Protein 7TAE (pdb70)

GO terms:
  GO:0005515 protein binding (F, IPI)
  GO:0005516 calmodulin binding (F, IDA)
  GO:0005634 nucleus (C, IDA)
  GO:0003700 DNA-binding transcription factor activity (F, IDA)
  GO:0042742 defense response to bacterium (P, IMP)
  GO:0000976 transcription cis-regulatory region binding (F, IPI)
  GO:0009862 systemic acquired resistance, salicylic acid mediated signaling pathway (P, IPI)
  GO:0003677 DNA binding (F, IDA)
  GO:0005516 calmodulin binding (F, TAS)

InterPro domains:
  IPR004827 Basic-leucine zipper domain [PS00036] (101-116)
  IPR004827 Basic-leucine zipper domain [PS50217] (96-138)
  IPR004827 Basic-leucine zipper domain [SM00338] (90-152)
  IPR025422 Transcription factor TGA like domain [PF14144] (185-259)
  IPR025422 Transcription factor TGA like domain [PS51806] (167-379)
  IPR046347 Basic-leucine zipper domain superfamily [SSF57959] (98-140)

Foldseek 3Di:
DVVVLLVVVVVLLVVLVVLLVVLVVCVVVVDDQVVLLVSLVVNLVSLVVVLVSLLVVLVVPVVVLQCCPSPFDLLSVQDQLRHHQQLVLLVQLVVQLDPADPVLVVLSVVLSVVSVVVSVVLVVVVVVLVVVCVVVVVVNVCPPVVVVVVVVSSVVSSVSSNVRSVSNSVSLVSNPVSGRSSSSSRSSSSSSVVSVVSRVVSVVVD

Sequence (206 aa):
GIAAFEMEYTHWLEEQNRRVSEIRTALQAHIGDIELKMLVDSSCLNHYANLFRMKADAAKADVFFLMSGMWRTSTERFFQQWIGGFRPSELLNVVMPYVEEPLTDQQLLEVRNNLQQSSSQQAEEALSQQGLDKLQQQGLVEESIAIIQVNHGAPMASAMMENLQALESFVVNQADHHLRQQQTLQQQQMSKILTTRQAARGLLALGEYFHRLRALSSSLWA

Secondary structure (DSSP, 8-state):
-HHHHHHHHHHHHHHHHHHHHHHHHHHHTT--HHHHHHHHHHHHHHHHHHHHHHHHHHHH-HHHHHHTTTS-HHHHTTEETTEE-HHHHHHHHHHHHPSPPHHHHHHHHHHHHHHHHHHHHHHHHHHHHHHHHHHHHHH---SSHHHHHHHHHHHHHHHHHHHHHHHHHHHHHHHHHHS-HHHHHHHHHHHHHHHHHHHHHHHHH-

Nearest PDB structures (foldseek):
  7tae-assembly1_A-2  TM=1.005E+00  e=2.027E-27  Arabidopsis thaliana
  7tad-assembly1_C  TM=9.767E-01  e=2.531E-24  Arabidopsis thaliana
  7tac-assembly1_D  TM=9.739E-01  e=1.163E-23  Arabidopsis thaliana
  7tac-assembly1_E  TM=9.672E-01  e=3.265E-23  Arabidopsis thaliana
  8gyz-assembly1_A  TM=9.398E-01  e=3.010E-21  Arabidopsis thaliana

Structure (mmCIF, N/CA/C/O backbone):
data_7TAE
#
_entry.id   7TAE
#
_cell.length_a   68.390
_cell.length_b   101.740
_cell.length_c   83.950
_cell.angle_alpha   90.000
_cell.angle_beta   90.000
_cell.angle_gamma   90.000
#
_symmetry.space_group_name_H-M   'C 2 2 21'
#
loop_
_entity.id
_entity.type
_entity.pdbx_description
1 polymer 'Transcription factor TGA3'
2 non-polymer 'PALMITIC ACID'
3 non-polymer GLYCEROL
4 water water
#
loop_
_atom_site.group_PDB
_atom_site.id
_atom_site.type_symbol
_atom_site.label_atom_id
_atom_site.label_alt_id
_atom_site.label_comp_id
_atom_site.label_asym_id
_atom_site.label_entity_id
_atom_site.label_seq_id
_atom_site.pdbx_PDB_ins_code
_atom_site.Cartn_x
_atom_site.Cartn_y
_atom_site.Cartn_z
_atom_site.occupancy
_atom_site.B_iso_or_equiv
_atom_site.auth_seq_id
_atom_site.auth_comp_id
_atom_site.auth_asym_id
_atom_site.auth_atom_id
_atom_site.pdbx_PDB_model_num
ATOM 1 N N . GLY A 1 10 ? -36.24378 3.69474 -11.37228 1.000 47.75691 166 GLY A N 1
ATOM 2 C CA . GLY A 1 10 ? -35.31057 2.91374 -12.16504 1.000 46.77524 166 GLY A CA 1
ATOM 3 C C . GLY A 1 10 ? -34.71001 1.78245 -11.35475 1.000 46.50932 166 GLY A C 1
ATOM 4 O O . GLY A 1 10 ? -34.54863 0.65348 -11.84009 1.000 45.18154 166 GLY A O 1
ATOM 5 N N . ILE A 1 11 ? -34.38109 2.08569 -10.09908 1.000 45.85212 167 ILE A N 1
ATOM 6 C CA . ILE A 1 11 ? -33.81163 1.06476 -9.22390 1.000 47.34166 167 ILE A CA 1
ATOM 7 C C . ILE A 1 11 ? -34.87980 0.07947 -8.76446 1.000 46.40026 167 ILE A C 1
ATOM 8 O O . ILE A 1 11 ? -34.62088 -1.12549 -8.65470 1.000 38.60179 167 ILE A O 1
ATOM 13 N N . ALA A 1 12 ? -36.09285 0.56553 -8.49226 1.000 44.72781 168 ALA A N 1
ATOM 14 C CA . ALA A 1 12 ? -37.19324 -0.34082 -8.18334 1.000 39.22571 168 ALA A CA 1
ATOM 15 C C . ALA A 1 12 ? -37.43984 -1.30028 -9.33975 1.000 45.13152 168 ALA A C 1
ATOM 16 O O . ALA A 1 12 ? -37.60377 -2.50850 -9.13606 1.000 42.63289 168 ALA A O 1
ATOM 18 N N . ALA A 1 13 ? -37.44317 -0.77872 -10.57031 1.000 42.60512 169 ALA A N 1
ATOM 19 C CA . ALA A 1 13 ? -37.60437 -1.63766 -11.73863 1.000 37.34810 169 ALA A CA 1
ATOM 20 C C . ALA A 1 13 ? -36.46531 -2.64711 -11.84019 1.000 36.30865 169 ALA A C 1
ATOM 21 O O . ALA A 1 13 ? -36.68632 -3.81191 -12.19017 1.000 36.30805 169 ALA A O 1
ATOM 23 N N . PHE A 1 14 ? -35.23667 -2.20916 -11.54863 1.000 34.53417 170 PHE A N 1
ATOM 24 C CA . PHE A 1 14 ? -34.08596 -3.10775 -11.60488 1.000 31.15739 170 PHE A CA 1
ATOM 25 C C . PHE A 1 14 ? -34.21656 -4.23118 -10.59123 1.000 34.60500 170 PHE A C 1
ATOM 26 O O . PHE A 1 14 ? -33.93270 -5.39219 -10.90342 1.000 30.11046 170 PHE A O 1
ATOM 34 N N . GLU A 1 15 ? -34.63260 -3.91014 -9.36711 1.000 36.81651 171 GLU A N 1
ATOM 35 C CA . GLU A 1 15 ? -34.68717 -4.94507 -8.33728 1.000 35.45514 171 GLU A CA 1
ATOM 36 C C . GLU A 1 15 ? -35.74053 -5.99392 -8.65952 1.000 35.75931 171 GLU A C 1
ATOM 37 O O . GLU A 1 15 ? -35.51728 -7.19155 -8.43624 1.000 34.94667 171 GLU A O 1
ATOM 43 N N . MET A 1 16 ? -36.87697 -5.57074 -9.20940 1.000 32.04736 172 MET A N 1
ATOM 44 C CA . MET A 1 16 ? -37.87686 -6.53394 -9.66209 1.000 32.21201 172 MET A CA 1
ATOM 45 C C . MET A 1 16 ? -37.35953 -7.35292 -10.83687 1.000 33.84554 172 MET A C 1
ATOM 46 O O . MET A 1 16 ? -37.55384 -8.57400 -10.88230 1.000 35.14862 172 MET A O 1
ATOM 51 N N . GLU A 1 17 ? -36.71206 -6.69736 -11.80280 1.000 32.47947 173 GLU A N 1
ATOM 52 C CA . GLU A 1 17 ? -36.13768 -7.41926 -12.93379 1.000 27.96331 173 GLU A CA 1
ATOM 53 C C . GLU A 1 17 ? -35.09836 -8.43178 -12.46831 1.000 28.31243 173 GLU A C 1
ATOM 54 O O . GLU A 1 17 ? -35.03363 -9.55061 -12.98898 1.000 27.49214 173 GLU A O 1
ATOM 60 N N . TYR A 1 18 ? -34.27454 -8.05404 -11.49136 1.000 26.80478 174 TYR A N 1
ATOM 61 C CA . TYR A 1 18 ? -33.21850 -8.95021 -11.02465 1.000 23.54994 174 TYR A CA 1
ATOM 62 C C . TYR A 1 18 ? -33.80933 -10.12824 -10.27098 1.000 31.73643 174 TYR A C 1
ATOM 63 O O . TYR A 1 18 ? -33.31206 -11.25180 -10.38576 1.000 26.07686 174 TYR A O 1
ATOM 72 N N . THR A 1 19 ? -34.86093 -9.88909 -9.48556 1.000 29.97660 175 THR A N 1
ATOM 73 C CA . THR A 1 19 ? -35.56584 -10.99157 -8.83760 1.000 29.38938 175 THR A CA 1
ATOM 74 C C . THR A 1 19 ? -36.03421 -12.01676 -9.86349 1.000 29.16307 175 THR A C 1
ATOM 75 O O . THR A 1 19 ? -35.81319 -13.22492 -9.70035 1.000 30.56436 175 THR A O 1
ATOM 79 N N . HIS A 1 20 ? -36.67555 -11.55678 -10.93630 1.000 26.33663 176 HIS A N 1
ATOM 80 C CA . HIS A 1 20 ? -37.13161 -12.49133 -11.95861 1.000 28.01279 176 HIS A CA 1
ATOM 81 C C . HIS A 1 20 ? -35.94686 -13.12189 -12.68017 1.000 28.24364 176 HIS A C 1
ATOM 82 O O . HIS A 1 20 ? -36.02844 -14.28725 -13.10247 1.000 28.47017 176 HIS A O 1
ATOM 89 N N . TRP A 1 21 ? -34.85460 -12.36261 -12.84975 1.000 25.43809 177 TRP A N 1
ATOM 90 C CA . TRP A 1 21 ? -33.64457 -12.91643 -13.45743 1.000 22.18197 177 TRP A CA 1
ATOM 91 C C . TRP A 1 21 ? -33.10188 -14.07313 -12.62308 1.000 25.98523 177 TRP A C 1
ATOM 92 O O . TRP A 1 21 ? -32.72917 -15.12093 -13.16984 1.000 24.13988 177 TRP A O 1
ATOM 103 N N . LEU A 1 22 ? -33.09216 -13.92027 -11.29686 1.000 26.39785 178 LEU A N 1
ATOM 104 C CA . LEU A 1 22 ? -32.61264 -14.99668 -10.42840 1.000 22.30731 178 LEU A CA 1
ATOM 105 C C . LEU A 1 22 ? -33.50628 -16.22669 -10.54731 1.000 26.32748 178 LEU A C 1
ATOM 106 O O . LEU A 1 22 ? -33.01209 -17.35919 -10.55659 1.000 26.77335 178 LEU A O 1
ATOM 111 N N . GLU A 1 23 ? -34.82646 -16.02857 -10.61062 1.000 24.22316 179 GLU A N 1
ATOM 112 C CA . GLU A 1 23 ? -35.73218 -17.16933 -10.76071 1.000 24.43246 179 GLU A CA 1
ATOM 113 C C . GLU A 1 23 ? -35.42602 -17.91762 -12.05157 1.000 30.12921 179 GLU A C 1
ATOM 114 O O . GLU A 1 23 ? -35.36795 -19.15726 -12.07143 1.000 26.66311 179 GLU A O 1
ATOM 120 N N . GLU A 1 24 ? -35.20107 -17.17766 -13.13860 1.000 24.38682 180 GLU A N 1
ATOM 121 C CA . GLU A 1 24 ? -34.91095 -17.82787 -14.40559 1.000 23.43122 180 GLU A CA 1
ATOM 122 C C . GLU A 1 24 ? -33.52023 -18.44375 -14.38357 1.000 23.49689 180 GLU A C 1
ATOM 123 O O . GLU A 1 24 ? -33.30412 -19.49661 -14.99326 1.000 25.29005 180 GLU A O 1
ATOM 129 N N . GLN A 1 25 ? -32.57365 -17.79419 -13.70097 1.000 23.70743 181 GLN A N 1
ATOM 130 C CA . GLN A 1 25 ? -31.23626 -18.35767 -13.54298 1.000 22.00555 181 GLN A CA 1
ATOM 131 C C . GLN A 1 25 ? -31.30835 -19.72730 -12.87624 1.000 24.78030 181 GLN A C 1
ATOM 132 O O . GLN A 1 25 ? -30.66656 -20.68047 -13.33351 1.000 25.83477 181 GLN A O 1
ATOM 138 N N . ASN A 1 26 ? -32.09244 -19.83915 -11.79709 1.000 24.27904 182 ASN A N 1
ATOM 139 C CA . ASN A 1 26 ? -32.26095 -21.12482 -11.11759 1.000 23.70668 182 ASN A CA 1
ATOM 140 C C . ASN A 1 26 ? -32.79136 -22.17620 -12.07920 1.000 28.51333 182 ASN A C 1
ATOM 141 O O . ASN A 1 26 ? -32.35619 -23.33493 -12.03935 1.000 28.50479 182 ASN A O 1
ATOM 146 N N . ARG A 1 27 ? -33.74817 -21.79994 -12.93592 1.000 24.36896 183 ARG A N 1
ATOM 147 C CA . ARG A 1 27 ? -34.27432 -22.75217 -13.91289 1.000 27.08412 183 ARG A CA 1
ATOM 148 C C . ARG A 1 27 ? -33.21690 -23.14626 -14.93322 1.000 28.22358 183 ARG A C 1
ATOM 149 O O . ARG A 1 27 ? -33.07732 -24.32997 -15.26309 1.000 31.04045 183 ARG A O 1
ATOM 157 N N . ARG A 1 28 ? -32.47377 -22.17120 -15.45878 1.000 26.64235 184 ARG A N 1
ATOM 158 C CA . ARG A 1 28 ? -31.50935 -22.48256 -16.50857 1.000 27.86461 184 ARG A CA 1
ATOM 159 C C . ARG A 1 28 ? -30.35014 -23.31133 -15.97258 1.000 26.54107 184 ARG A C 1
ATOM 160 O O . ARG A 1 28 ? -29.84013 -24.18220 -16.68726 1.000 28.87698 184 ARG A O 1
ATOM 165 N N . VAL A 1 29 ? -29.94118 -23.06427 -14.72660 1.000 24.69779 185 VAL A N 1
ATOM 166 C CA . VAL A 1 29 ? -28.90567 -23.87343 -14.09498 1.000 26.87075 185 VAL A CA 1
ATOM 167 C C . VAL A 1 29 ? -29.41557 -25.28613 -13.84522 1.000 33.84228 185 VAL A C 1
ATOM 168 O O . VAL A 1 29 ? -28.71388 -26.26480 -14.12560 1.000 28.02224 185 VAL A O 1
ATOM 172 N N . SER A 1 30 ? -30.64902 -25.41625 -13.33991 1.000 27.24647 186 SER A N 1
ATOM 173 C CA . SER A 1 30 ? -31.22974 -26.73792 -13.13624 1.000 26.38182 186 SER A CA 1
ATOM 174 C C . SER A 1 30 ? -31.35998 -27.49286 -14.45200 1.000 30.17876 186 SER A C 1
ATOM 175 O O . SER A 1 30 ? -31.14172 -28.71207 -14.49730 1.000 32.60612 186 SER A O 1
ATOM 178 N N . GLU A 1 31 ? -31.75184 -26.79792 -15.52538 1.000 30.85644 187 GLU A N 1
ATOM 179 C CA . GLU A 1 31 ? -31.91017 -27.48158 -16.80928 1.000 29.33990 187 GLU A CA 1
ATOM 180 C C . GLU A 1 31 ? -30.58693 -28.04363 -17.31118 1.000 33.17528 187 GLU A C 1
ATOM 181 O O . GLU A 1 31 ? -30.53283 -29.16368 -17.83449 1.000 33.44246 187 GLU A O 1
ATOM 187 N N . ILE A 1 32 ? -29.49982 -27.30024 -17.13432 1.000 27.28485 188 ILE A N 1
ATOM 188 C CA . ILE A 1 32 ? -28.22038 -27.80878 -17.59928 1.000 28.98296 188 ILE A CA 1
ATOM 189 C C . ILE A 1 32 ? -27.69816 -28.92064 -16.68274 1.000 31.55609 188 ILE A C 1
ATOM 190 O O . ILE A 1 32 ? -27.03973 -29.85805 -17.15178 1.000 31.01500 188 ILE A O 1
ATOM 195 N N . ARG A 1 33 ? -28.00465 -28.86280 -15.38101 1.000 27.29151 189 ARG A N 1
ATOM 196 C CA . ARG A 1 33 ? -27.66491 -29.96210 -14.47709 1.000 27.57048 189 ARG A CA 1
ATOM 197 C C . ARG A 1 33 ? -28.31870 -31.25831 -14.93133 1.000 39.99253 189 ARG A C 1
ATOM 198 O O . ARG A 1 33 ? -27.66974 -32.31014 -15.01198 1.000 34.73996 189 ARG A O 1
ATOM 203 N N . THR A 1 34 ? -29.62421 -31.20195 -15.19032 1.000 31.80950 190 THR A N 1
ATOM 204 C CA . THR A 1 34 ? -30.36145 -32.38697 -15.61209 1.000 34.88834 190 THR A CA 1
ATOM 205 C C . THR A 1 34 ? -29.79821 -32.93892 -16.91570 1.000 37.61122 190 THR A C 1
ATOM 206 O O . THR A 1 34 ? -29.69194 -34.15882 -17.09002 1.000 40.97149 190 THR A O 1
ATOM 210 N N . ALA A 1 35 ? -29.40735 -32.05307 -17.83307 1.000 36.34153 191 ALA A N 1
ATOM 211 C CA . ALA A 1 35 ? -28.89407 -32.48598 -19.12979 1.000 36.48071 191 ALA A CA 1
ATOM 212 C C . ALA A 1 35 ? -27.54667 -33.18022 -19.00216 1.000 35.89327 191 ALA A C 1
ATOM 213 O O . ALA A 1 35 ? -27.30884 -34.20237 -19.66035 1.000 34.95129 191 ALA A O 1
ATOM 215 N N . LEU A 1 36 ? -26.64711 -32.63878 -18.18135 1.000 32.20143 192 LEU A N 1
ATOM 216 C CA . LEU A 1 36 ? -25.34760 -33.27405 -17.99911 1.000 33.21513 192 LEU A CA 1
ATOM 217 C C . LEU A 1 36 ? -25.50123 -34.65521 -17.38647 1.000 39.31470 192 LEU A C 1
ATOM 218 O O . LEU A 1 36 ? -24.79459 -35.59668 -17.76669 1.000 39.09113 192 LEU A O 1
ATOM 223 N N . GLN A 1 37 ? -26.43045 -34.79198 -16.44150 1.000 37.23693 193 GLN A N 1
ATOM 224 C CA . GLN A 1 37 ? -26.62092 -36.06376 -15.75821 1.000 36.80033 193 GLN A CA 1
ATOM 225 C C . GLN A 1 37 ? -27.21833 -37.10881 -16.68933 1.000 39.19565 193 GLN A C 1
ATOM 226 O O . GLN A 1 37 ? -26.92911 -38.30596 -16.55187 1.000 49.74270 193 GLN A O 1
ATOM 232 N N . ALA A 1 38 ? -28.04476 -36.67885 -17.63971 1.000 49.62394 194 ALA A N 1
ATOM 233 C CA . ALA A 1 38 ?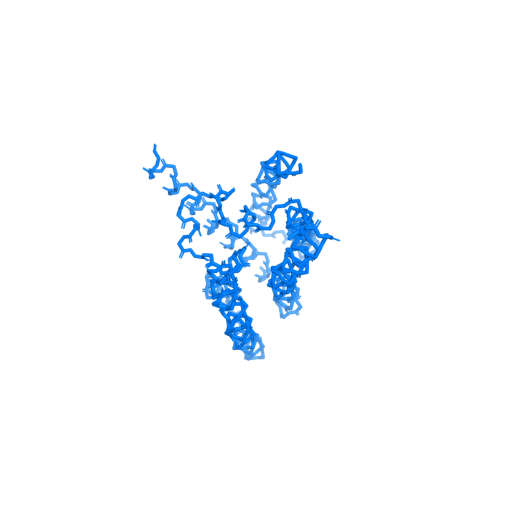 -28.60635 -37.58183 -18.63742 1.000 46.24682 194 ALA A CA 1
ATOM 234 C C . ALA A 1 38 ? -27.66114 -37.83112 -19.80812 1.000 44.87333 194 ALA A C 1
ATOM 235 O O . ALA A 1 38 ? -28.01080 -38.59531 -20.71517 1.000 47.66058 194 ALA A O 1
ATOM 237 N N . HIS A 1 39 ? -26.48069 -37.21459 -19.80515 1.000 45.69229 195 HIS A N 1
ATOM 238 C CA . HIS A 1 39 ? -25.47946 -37.38242 -20.85718 1.000 40.16128 195 HIS A CA 1
ATOM 239 C C . HIS A 1 39 ? -26.06359 -37.12509 -22.24616 1.000 44.52239 195 HIS A C 1
ATOM 240 O O . HIS A 1 39 ? -25.85696 -37.89114 -23.18592 1.000 49.87952 195 HIS A O 1
ATOM 247 N N . ILE A 1 40 ? -26.80089 -36.01608 -22.37467 1.000 42.18583 196 ILE A N 1
ATOM 248 C CA . ILE A 1 40 ? -27.42956 -35.72031 -23.65947 1.000 47.22074 196 ILE A CA 1
ATOM 249 C C . ILE A 1 40 ? -26.37639 -35.26640 -24.66595 1.000 44.22670 196 ILE A C 1
ATOM 250 O O . ILE A 1 40 ? -25.26404 -34.85575 -24.31132 1.000 41.05994 196 ILE A O 1
ATOM 255 N N . GLY A 1 41 ? -26.74246 -35.33740 -25.94611 1.000 34.61824 197 GLY A N 1
ATOM 256 C CA . GLY A 1 41 ? -25.79354 -35.05914 -27.00450 1.000 34.66987 197 GLY A CA 1
ATOM 257 C C . GLY A 1 41 ? -25.46158 -33.58372 -27.11310 1.000 28.78064 197 GLY A C 1
ATOM 258 O O . GLY A 1 41 ? -26.16961 -32.72097 -26.59941 1.000 32.05684 197 GLY A O 1
ATOM 259 N N . ASP A 1 42 ? -24.35530 -33.31619 -27.81471 1.000 31.46601 198 ASP A N 1
ATOM 260 C CA . ASP A 1 42 ? -23.82146 -31.95430 -27.90496 1.000 27.98496 198 ASP A CA 1
ATOM 261 C C . ASP A 1 42 ? -24.83445 -30.96145 -28.46332 1.000 32.23828 198 ASP A C 1
ATOM 262 O O . ASP A 1 42 ? -24.81912 -29.79032 -28.06914 1.000 27.11010 198 ASP A O 1
ATOM 267 N N . ILE A 1 43 ? -25.70997 -31.37524 -29.38257 1.000 28.87730 199 ILE A N 1
ATOM 268 C CA . ILE A 1 43 ? -26.59686 -30.39718 -30.02548 1.000 27.09584 199 ILE A CA 1
ATOM 269 C C . ILE A 1 43 ? -27.61656 -29.85967 -29.03335 1.000 28.74670 199 ILE A C 1
ATOM 270 O O . ILE A 1 43 ? -27.81173 -28.64310 -28.91842 1.000 28.52367 199 ILE A O 1
ATOM 275 N N . GLU A 1 44 ? -28.29041 -30.74948 -28.30999 1.000 28.56398 200 GLU A N 1
ATOM 276 C CA . GLU A 1 44 ? -29.25744 -30.31457 -27.30909 1.000 30.02942 200 GLU A CA 1
ATOM 277 C C . GLU A 1 44 ? -28.55347 -29.62038 -26.15339 1.000 26.50524 200 GLU A C 1
ATOM 278 O O . GLU A 1 44 ? -29.05824 -28.62370 -25.61749 1.000 27.76031 200 GLU A O 1
ATOM 280 N N . LEU A 1 45 ? -27.37998 -30.13079 -25.76117 1.000 25.11892 201 LEU A N 1
ATOM 281 C CA . LEU A 1 45 ? -26.61366 -29.50104 -24.69155 1.000 23.48297 201 LEU A CA 1
ATOM 282 C C . LEU A 1 45 ? -26.18745 -28.09803 -25.07949 1.000 26.20072 201 LEU A C 1
ATOM 283 O O . LEU A 1 45 ? -26.22879 -27.19069 -24.24415 1.000 22.95197 201 LEU A O 1
ATOM 288 N N . LYS A 1 46 ? -25.77388 -27.89889 -26.33425 1.000 23.98087 202 LYS A N 1
ATOM 289 C CA . LYS A 1 46 ? -25.37576 -26.55110 -26.75878 1.000 21.98335 202 LYS A CA 1
ATOM 290 C C . LYS A 1 46 ? -26.52438 -25.56548 -26.65443 1.000 25.79555 202 LYS A C 1
ATOM 291 O O . LYS A 1 46 ? -26.28766 -24.38917 -26.34865 1.000 22.87736 202 LYS A O 1
ATOM 297 N N . MET A 1 47 ? -27.76698 -25.99583 -26.89112 1.000 23.81209 203 MET A N 1
ATOM 298 C CA . MET A 1 47 ? -28.87635 -25.06049 -26.68854 1.000 22.79294 203 MET A CA 1
ATOM 299 C C . MET A 1 47 ? -28.93136 -24.57455 -25.25501 1.000 26.58580 203 MET A C 1
ATOM 300 O O . MET A 1 47 ? -29.18119 -23.39136 -25.00191 1.000 23.49460 203 MET A O 1
ATOM 305 N N . LEU A 1 48 ? -28.68524 -25.46528 -24.30233 1.000 23.54763 204 LEU A N 1
ATOM 306 C CA . LEU A 1 48 ? -28.71460 -25.06979 -22.90020 1.000 24.13189 204 LEU A CA 1
ATOM 307 C C . LEU A 1 48 ? -27.53697 -24.16938 -22.55563 1.000 22.88068 204 LEU A C 1
ATOM 308 O O . LEU A 1 48 ? -27.68949 -23.22443 -21.76836 1.000 22.62475 204 LEU A O 1
ATOM 313 N N . VAL A 1 49 ? -26.34390 -24.47156 -23.08794 1.000 20.97049 205 VAL A N 1
ATOM 314 C CA . VAL A 1 49 ? -25.19498 -23.57953 -22.91619 1.000 21.30791 205 VAL A CA 1
ATOM 315 C C . VAL A 1 49 ? -25.52777 -22.20419 -23.46665 1.000 21.47416 205 VAL A C 1
ATOM 316 O O . VAL A 1 49 ? -25.31058 -21.17469 -22.80292 1.000 22.12893 205 VAL A O 1
ATOM 320 N N . ASP A 1 50 ? -26.06174 -22.16032 -24.68984 1.000 22.23276 206 ASP A N 1
ATOM 321 C CA . ASP A 1 50 ? -26.32498 -20.86331 -25.30618 1.000 19.21238 206 ASP A CA 1
ATOM 322 C C . ASP A 1 50 ? -27.42602 -20.11730 -24.56270 1.000 22.52703 206 ASP A C 1
ATOM 323 O O . ASP A 1 50 ? -27.39809 -18.87965 -24.49945 1.000 22.32509 206 ASP A O 1
ATOM 328 N N A SER A 1 51 ? -28.39022 -20.83937 -23.99021 0.497 20.84307 207 SER A N 1
ATOM 329 N N B SER A 1 51 ? -28.41131 -20.83564 -24.01411 0.503 20.95418 207 SER A N 1
ATOM 330 C CA A SER A 1 51 ? -29.42983 -20.18519 -23.19850 0.497 21.18382 207 SER A CA 1
ATOM 331 C CA B SER A 1 51 ? -29.42783 -20.17656 -23.19326 0.503 21.07347 207 SER A CA 1
ATOM 332 C C A SER A 1 51 ? -28.86512 -19.59556 -21.91086 0.497 22.74745 207 SER A C 1
ATOM 333 C C B SER A 1 51 ? -28.80212 -19.54764 -21.95490 0.503 23.11363 207 SER A C 1
ATOM 334 O O A SER A 1 51 ? -29.31917 -18.52850 -21.47129 0.497 21.35445 207 SER A O 1
ATOM 335 O O B SER A 1 51 ? -29.14207 -18.41400 -21.59007 0.503 22.13352 207 SER A O 1
ATOM 340 N N . CYS A 1 52 ? -27.87319 -20.25503 -21.30109 1.000 20.69695 208 CYS A N 1
ATOM 341 C CA . CYS A 1 52 ? -27.20677 -19.67522 -20.13596 1.000 21.47598 208 CYS A CA 1
ATOM 342 C C . CYS A 1 52 ? -26.45932 -18.41772 -20.53277 1.000 26.15896 208 CYS A C 1
ATOM 343 O O . CYS A 1 52 ? -26.51938 -17.40075 -19.83094 1.000 22.44197 208 CYS A O 1
ATOM 346 N N . LEU A 1 53 ? -25.72892 -18.47464 -21.64572 1.000 21.40799 209 LEU A N 1
ATOM 347 C CA . LEU A 1 53 ? -24.98770 -17.29918 -22.09616 1.000 21.69224 209 LEU A CA 1
ATOM 348 C C . LEU A 1 53 ? -25.93111 -16.14596 -22.40488 1.000 23.95739 209 LEU A C 1
ATOM 349 O O . LEU A 1 53 ? -25.64244 -14.99018 -22.06066 1.000 23.47037 209 LEU A O 1
ATOM 354 N N . ASN A 1 54 ? -27.05493 -16.43096 -23.06328 1.000 21.40793 210 ASN A N 1
ATOM 355 C CA . ASN A 1 54 ? -28.03631 -15.38432 -23.35262 1.000 20.96909 210 ASN A CA 1
ATOM 356 C C . ASN A 1 54 ? -28.55738 -14.78455 -22.05357 1.000 22.84625 210 ASN A C 1
ATOM 357 O O . ASN A 1 54 ? -28.82405 -13.57327 -21.97605 1.000 21.86920 210 ASN A O 1
ATOM 362 N N . HIS A 1 55 ? -28.72828 -15.61413 -21.02211 1.000 21.05502 211 HIS A N 1
ATOM 363 C CA . HIS A 1 55 ? -29.27466 -15.11528 -19.76257 1.000 19.49900 211 HIS A CA 1
ATOM 364 C C . HIS A 1 55 ? -28.28597 -14.17980 -19.08663 1.000 22.88103 211 HIS A C 1
ATOM 365 O O . HIS A 1 55 ? -28.68156 -13.11213 -18.58319 1.000 21.94608 211 HIS A O 1
ATOM 372 N N . TYR A 1 56 ? -26.99227 -14.51108 -19.11353 1.000 20.57652 212 TYR A N 1
ATOM 373 C CA . TYR A 1 56 ? -26.00491 -13.56694 -18.58846 1.000 18.28816 212 TYR A CA 1
ATOM 374 C C . TYR A 1 56 ? -25.98959 -12.27555 -19.40029 1.000 21.87604 212 TYR A C 1
ATOM 375 O O . TYR A 1 56 ? -25.85233 -11.18564 -18.82902 1.000 22.73612 212 TYR A O 1
ATOM 384 N N . ALA A 1 57 ? -26.11465 -12.36327 -20.72882 1.000 20.54607 213 ALA A N 1
ATOM 385 C CA . ALA A 1 57 ? -26.17594 -11.14709 -21.54097 1.000 20.87254 213 ALA A CA 1
ATOM 386 C C . ALA A 1 57 ? -27.31157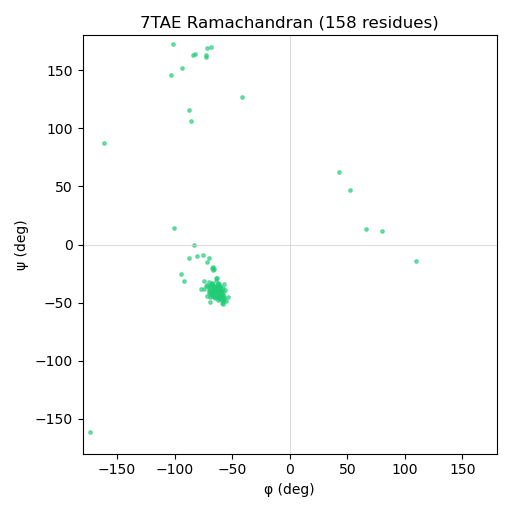 -10.24557 -21.07266 1.000 21.93337 213 ALA A C 1
ATOM 387 O O . ALA A 1 57 ? -27.17401 -9.00776 -21.05187 1.000 23.36962 213 ALA A O 1
ATOM 389 N N . ASN A 1 58 ? -28.44928 -10.84069 -20.70485 1.000 21.32653 214 ASN A N 1
ATOM 390 C CA . ASN A 1 58 ? -29.58247 -10.05015 -20.22525 1.000 20.58884 214 ASN A CA 1
ATOM 391 C C . ASN A 1 58 ? -29.27824 -9.41272 -18.87334 1.000 19.88922 214 ASN A C 1
ATOM 392 O O . ASN A 1 58 ? -29.73583 -8.29008 -18.60651 1.000 21.72531 214 ASN A O 1
ATOM 397 N N . LEU A 1 59 ? -28.53403 -10.10020 -18.01238 1.000 21.65409 215 LEU A N 1
ATOM 398 C CA . LEU A 1 59 ? -28.08311 -9.48883 -16.76363 1.000 21.73984 215 LEU A CA 1
ATOM 399 C C . LEU A 1 59 ? -27.27851 -8.22810 -17.04458 1.000 21.34872 215 LEU A C 1
ATOM 400 O O . LEU A 1 59 ? -27.51749 -7.17274 -16.43727 1.000 22.29399 215 LEU A O 1
ATOM 405 N N . PHE A 1 60 ? -26.33136 -8.30108 -17.98003 1.000 20.54058 216 PHE A N 1
ATOM 406 C CA . PHE A 1 60 ? -25.50267 -7.12226 -18.24075 1.000 20.87335 216 PHE A CA 1
ATOM 407 C C . PHE A 1 60 ? -26.34793 -5.98202 -18.77399 1.000 24.32467 216 PHE A C 1
ATOM 408 O O . PHE A 1 60 ? -26.11477 -4.81879 -18.43418 1.000 23.49993 216 PHE A O 1
ATOM 416 N N . ARG A 1 61 ? -27.36388 -6.29853 -19.57688 1.000 24.15397 217 ARG A N 1
ATOM 417 C CA . ARG A 1 61 ? -28.25571 -5.26515 -20.08472 1.000 22.87810 217 ARG A CA 1
ATOM 418 C C . ARG A 1 61 ? -28.99511 -4.57824 -18.94342 1.000 20.90970 217 ARG A C 1
ATOM 419 O O . ARG A 1 61 ? -29.06226 -3.34011 -18.87880 1.000 22.90363 217 ARG A O 1
ATOM 427 N N . MET A 1 62 ? -29.55388 -5.34894 -18.02819 1.000 23.05951 218 MET A N 1
ATOM 428 C CA . MET A 1 62 ? -30.30998 -4.74615 -16.93800 1.000 26.40537 218 MET A CA 1
ATOM 429 C C . MET A 1 62 ? -29.39540 -3.96655 -15.99728 1.000 22.56406 218 MET A C 1
ATOM 430 O O . MET A 1 62 ? -29.78828 -2.89920 -15.49339 1.000 24.39939 218 MET A O 1
ATOM 435 N N . LYS A 1 63 ? -28.16370 -4.44215 -15.81034 1.000 22.60218 219 LYS A N 1
ATOM 436 C CA . LYS A 1 63 ? -27.20127 -3.71230 -14.98622 1.000 22.76407 219 LYS A CA 1
ATOM 437 C C . LYS A 1 63 ? -26.82530 -2.38843 -15.62455 1.000 23.36545 219 LYS A C 1
ATOM 438 O O . LYS A 1 63 ? -26.58269 -1.40219 -14.91068 1.000 25.23115 219 LYS A O 1
ATOM 444 N N . ALA A 1 64 ? -26.71886 -2.35105 -16.95853 1.000 23.67466 220 ALA A N 1
ATOM 445 C CA . ALA A 1 64 ? -26.39345 -1.09441 -17.62449 1.000 25.54479 220 ALA A CA 1
ATOM 446 C C . ALA A 1 64 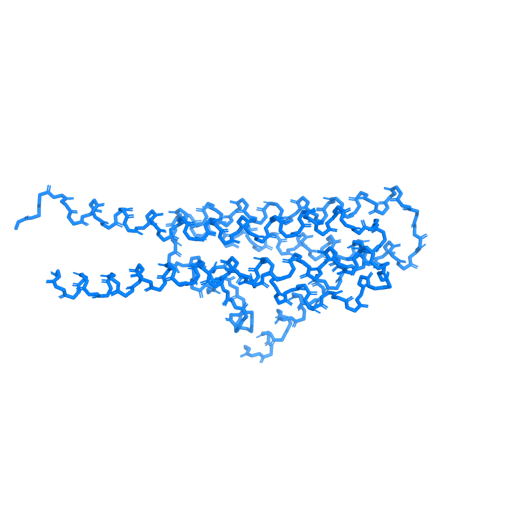? -27.50462 -0.07809 -17.41795 1.000 26.33178 220 ALA A C 1
ATOM 447 O O . ALA A 1 64 ? -27.24085 1.11048 -17.21609 1.000 27.45803 220 ALA A O 1
ATOM 449 N N . ASP A 1 65 ? -28.75658 -0.52501 -17.44296 1.000 28.67019 221 ASP A N 1
ATOM 450 C CA . ASP A 1 65 ? -29.86156 0.38740 -17.18067 1.000 30.77891 221 ASP A CA 1
ATOM 451 C C . ASP A 1 65 ? -29.82222 0.87557 -15.73891 1.000 28.07099 221 ASP A C 1
ATOM 452 O O . ASP A 1 65 ? -30.04646 2.06474 -15.46758 1.000 30.47828 221 ASP A O 1
ATOM 457 N N . ALA A 1 66 ? -29.50757 -0.02235 -14.80366 1.000 30.70491 222 ALA A N 1
ATOM 458 C CA . ALA A 1 66 ? -29.46764 0.34191 -13.39201 1.000 28.47958 222 ALA A CA 1
ATOM 459 C C . ALA A 1 66 ? -28.33119 1.31721 -13.11350 1.000 29.46067 222 ALA A C 1
ATOM 460 O O . ALA A 1 66 ? -28.46164 2.21500 -12.27095 1.000 31.43116 222 ALA A O 1
ATOM 462 N N . ALA A 1 67 ? -27.19986 1.14256 -13.79811 1.000 28.81846 223 ALA A N 1
ATOM 463 C CA . ALA A 1 67 ? -26.08836 2.07794 -13.63003 1.000 27.77138 223 ALA A CA 1
ATOM 464 C C . ALA A 1 67 ? -26.48074 3.47559 -14.06510 1.000 31.52293 223 ALA A C 1
ATOM 465 O O . ALA A 1 67 ? -26.00600 4.46652 -13.49152 1.000 35.21054 223 ALA A O 1
ATOM 467 N N . LYS A 1 68 ? -27.31997 3.58100 -15.09446 1.000 29.94052 224 LYS A N 1
ATOM 468 C CA . LYS A 1 68 ? -27.78781 4.89862 -15.50453 1.000 33.18427 224 LYS A CA 1
ATOM 469 C C . LYS A 1 68 ? -28.74385 5.46902 -14.47198 1.000 31.43536 224 LYS A C 1
ATOM 470 O O . LYS A 1 68 ? -28.72978 6.67585 -14.20495 1.000 34.59529 224 LYS A O 1
ATOM 474 N N . ALA A 1 69 ? -29.56639 4.61484 -13.86348 1.000 43.98680 225 ALA A N 1
ATOM 475 C CA . ALA A 1 69 ? -30.55527 5.09184 -12.90415 1.000 38.49688 225 ALA A CA 1
ATOM 476 C C . ALA A 1 69 ? -29.90479 5.53656 -11.59904 1.000 34.53393 225 ALA A C 1
ATOM 477 O O . ALA A 1 69 ? -30.26040 6.58705 -11.04894 1.000 38.23068 225 ALA A O 1
ATOM 479 N N . ASP A 1 70 ? -28.95501 4.75354 -11.08615 1.000 35.62805 226 ASP A N 1
ATOM 480 C CA . ASP A 1 70 ? -28.31920 5.05872 -9.79986 1.000 33.43265 226 ASP A CA 1
ATOM 481 C C . ASP A 1 70 ? -27.00565 4.27086 -9.75445 1.000 33.23684 226 ASP A C 1
ATOM 482 O O . ASP A 1 70 ? -26.96875 3.13587 -9.27553 1.000 29.59607 226 ASP A O 1
ATOM 487 N N . VAL A 1 71 ? -25.94715 4.88060 -10.29076 1.000 28.29759 227 VAL A N 1
ATOM 488 C CA . VAL A 1 71 ? -24.65242 4.20936 -10.34512 1.000 26.86423 227 VAL A CA 1
ATOM 489 C C . VAL A 1 71 ? -24.15932 3.84401 -8.94893 1.000 27.43402 227 VAL A C 1
ATOM 490 O O . VAL A 1 71 ? -23.52643 2.80380 -8.75705 1.000 26.50119 227 VAL A O 1
ATOM 494 N N . PHE A 1 72 ? -24.38451 4.71882 -7.96588 1.000 28.21782 228 PHE A N 1
ATOM 495 C CA . PHE A 1 72 ? -23.90985 4.44033 -6.61532 1.000 27.06574 228 PHE A CA 1
ATOM 496 C C . PHE A 1 72 ? -24.58861 3.20256 -6.04620 1.000 31.82474 228 PHE A C 1
ATOM 497 O O . PHE A 1 72 ? -23.94293 2.37199 -5.39766 1.000 29.16191 228 PHE A O 1
ATOM 505 N N . PHE A 1 73 ? -25.89571 3.07040 -6.26417 1.000 30.17622 229 PHE A N 1
ATOM 506 C CA . PHE A 1 73 ? -26.59185 1.88792 -5.77320 1.000 26.44190 229 PHE A CA 1
ATOM 507 C C . PHE A 1 73 ? -26.08248 0.64713 -6.48546 1.000 29.61451 229 PHE A C 1
ATOM 508 O O . PHE A 1 73 ? -25.79449 -0.38031 -5.85261 1.000 28.92359 229 PHE A O 1
ATOM 516 N N . LEU A 1 74 ? -25.95313 0.72255 -7.81000 1.000 28.36236 230 LEU A N 1
ATOM 517 C CA . LEU A 1 74 ? -25.43526 -0.42621 -8.54754 1.000 28.11697 230 LEU A CA 1
ATOM 518 C C . LEU A 1 74 ? -24.06205 -0.80004 -8.01490 1.000 28.35015 230 LEU A C 1
ATOM 519 O O . LEU A 1 74 ? -23.78467 -1.96243 -7.69263 1.000 29.62816 230 LEU A O 1
ATOM 524 N N . MET A 1 75 ? -23.20700 0.19700 -7.84900 1.000 28.58132 231 MET A N 1
ATOM 525 C CA . MET A 1 75 ? -21.87200 -0.04900 -7.26200 1.000 25.72007 231 MET A CA 1
ATOM 526 C C . MET A 1 75 ? -21.87900 -0.52800 -5.82400 1.000 29.29026 231 MET A C 1
ATOM 527 O O . MET A 1 75 ? -20.93200 -1.20900 -5.39100 1.000 34.82057 231 MET A O 1
ATOM 532 N N . SER A 1 76 ? -22.87145 -0.17212 -5.04436 1.000 30.71519 232 SER A N 1
ATOM 533 C CA . SER A 1 76 ? -22.83538 -0.59197 -3.65568 1.000 29.25859 232 SER A CA 1
ATOM 534 C C . SER A 1 76 ? -22.98370 -2.09896 -3.50119 1.000 31.00631 232 SER A C 1
ATOM 535 O O . SER A 1 76 ? -22.61216 -2.64389 -2.45305 1.000 29.75307 232 SER A O 1
ATOM 538 N N . GLY A 1 77 ? -23.52242 -2.77066 -4.51569 1.000 28.33089 233 GLY A N 1
ATOM 539 C CA . GLY A 1 77 ? -23.82594 -4.18117 -4.39966 1.000 28.51251 233 GLY A CA 1
ATOM 540 C C . GLY A 1 77 ? -24.91057 -4.48873 -3.40468 1.000 34.55910 233 GLY A C 1
ATOM 541 O O . GLY A 1 77 ? -25.08206 -5.64945 -3.03326 1.000 28.73355 233 GLY A O 1
ATOM 542 N N . MET A 1 78 ? -25.65855 -3.48658 -2.95487 1.000 28.51069 234 MET A N 1
ATOM 543 C CA . MET A 1 78 ? -26.64628 -3.72601 -1.91704 1.000 28.09013 234 MET A CA 1
ATOM 544 C C . MET A 1 78 ? -27.86935 -4.42951 -2.49684 1.000 29.38826 234 MET A C 1
ATOM 545 O O . MET A 1 78 ? -28.74778 -4.86585 -1.74072 1.000 32.99612 234 MET A O 1
ATOM 550 N N . TRP A 1 79 ? -27.93619 -4.53432 -3.82708 1.000 29.03832 235 TRP A N 1
ATOM 551 C CA . TRP A 1 79 ? -28.90913 -5.34406 -4.54467 1.000 27.30753 235 TRP A CA 1
ATOM 552 C C . TRP A 1 79 ? -28.50991 -6.80697 -4.59299 1.000 29.90206 235 TRP A C 1
ATOM 553 O O . TRP A 1 79 ? -29.32956 -7.63804 -4.99671 1.000 31.09046 235 TRP A O 1
ATOM 564 N N . ARG A 1 80 ? -27.28871 -7.13884 -4.18632 1.000 25.36187 236 ARG A N 1
ATOM 565 C CA . ARG A 1 80 ? -26.89316 -8.53601 -4.03925 1.000 23.93038 236 ARG A CA 1
ATOM 566 C C . ARG A 1 80 ? -26.93713 -8.91025 -2.56407 1.000 29.14506 236 ARG A C 1
ATOM 567 O O . ARG A 1 80 ? -27.16567 -8.06902 -1.69161 1.000 30.61446 236 ARG A O 1
ATOM 575 N N . THR A 1 81 ? -26.74522 -10.19770 -2.29073 1.000 27.30367 237 THR A N 1
ATOM 576 C CA . THR A 1 81 ? -26.80559 -10.64896 -0.91162 1.000 27.96834 237 THR A CA 1
ATOM 577 C C . THR A 1 81 ? -25.47238 -10.38733 -0.21403 1.000 27.78490 237 THR A C 1
ATOM 578 O O . THR A 1 81 ? -24.44631 -10.15987 -0.86118 1.000 28.16802 237 THR A O 1
ATOM 582 N N . SER A 1 82 ? -25.50081 -10.44674 1.12445 1.000 28.91628 238 SER A N 1
ATOM 583 C CA . SER A 1 82 ? -24.37435 -9.96085 1.92248 1.000 28.18644 238 SER A CA 1
ATOM 584 C C . SER A 1 82 ? -23.08451 -10.70308 1.59324 1.000 31.03485 238 SER A C 1
ATOM 585 O O . SER A 1 82 ? -22.02503 -10.08037 1.45690 1.000 28.44682 238 SER A O 1
ATOM 588 N N . THR A 1 83 ? -23.14220 -12.03203 1.47950 1.000 27.80953 239 THR A N 1
ATOM 589 C CA . THR A 1 83 ? -21.90407 -12.77553 1.23812 1.000 26.48365 239 THR A CA 1
ATOM 590 C C . THR A 1 83 ? -21.31679 -12.48573 -0.13828 1.000 24.77088 239 THR A C 1
ATOM 591 O O . THR A 1 83 ? -20.09056 -12.48535 -0.28678 1.000 27.96895 239 THR A O 1
ATOM 595 N N . GLU A 1 84 ? -22.16276 -12.22910 -1.14693 1.000 24.54562 240 GLU A N 1
ATOM 596 C CA . GLU A 1 84 ? -21.66036 -11.88849 -2.47871 1.000 23.42652 240 GLU A CA 1
ATOM 597 C C . GLU A 1 84 ? -20.87281 -10.58539 -2.46091 1.000 25.96114 240 GLU A C 1
ATOM 598 O O . GLU A 1 84 ? -19.95373 -10.39870 -3.26921 1.000 25.35371 240 GLU A O 1
ATOM 604 N N . ARG A 1 85 ? -21.20772 -9.68603 -1.54089 1.000 25.59779 241 ARG A N 1
ATOM 605 C CA . ARG A 1 85 ? -20.54330 -8.39429 -1.50311 1.000 26.26126 241 ARG A CA 1
ATOM 606 C C . ARG A 1 85 ? -19.07047 -8.52259 -1.12028 1.000 29.24801 241 ARG A C 1
ATOM 607 O O . ARG A 1 85 ? -18.27702 -7.62609 -1.43701 1.000 30.07622 241 ARG A O 1
ATOM 615 N N . PHE A 1 86 ? -18.67945 -9.61453 -0.45357 1.000 25.77815 242 PHE A N 1
ATOM 616 C CA . PHE A 1 86 ? -17.27462 -9.80865 -0.11712 1.000 27.66343 242 PHE A CA 1
ATOM 617 C C . PHE A 1 86 ? -16.41567 -10.09683 -1.34076 1.000 26.96603 242 PHE A C 1
ATOM 618 O O . PHE A 1 86 ? -15.18268 -10.04578 -1.23766 1.000 32.55427 242 PHE A O 1
ATOM 626 N N . PHE A 1 87 ? -17.03654 -10.37087 -2.49021 1.000 26.14646 243 PHE A N 1
ATOM 627 C CA . PHE A 1 87 ? -16.34325 -10.79112 -3.70061 1.000 27.38220 243 PHE A CA 1
ATOM 628 C C . PHE A 1 87 ? -16.61609 -9.84078 -4.85786 1.000 26.71170 243 PHE A C 1
ATOM 629 O O . PHE A 1 87 ? -16.46143 -10.22271 -6.01697 1.000 29.88036 243 PHE A O 1
ATOM 637 N N A GLN A 1 88 ? -17.00498 -8.60543 -4.55065 0.426 27.88238 244 GLN A N 1
ATOM 638 N N B GLN A 1 88 ? -17.02437 -8.60680 -4.57659 0.574 27.90964 244 GLN A N 1
ATOM 639 C CA A GLN A 1 88 ? -17.36213 -7.62585 -5.56171 0.426 30.81971 244 GLN A CA 1
ATOM 640 C CA B GLN A 1 88 ? -17.41604 -7.68083 -5.63022 0.574 30.54482 244 GLN A CA 1
ATOM 641 C C A GLN A 1 88 ? -16.12272 -6.89507 -6.05880 0.426 26.48602 244 GLN A C 1
ATOM 642 C C B GLN A 1 88 ? -16.25772 -6.77435 -6.03510 0.574 26.00731 244 GLN A C 1
ATOM 643 O O A GLN A 1 88 ? -15.17770 -6.65000 -5.30373 0.426 32.05650 244 GLN A O 1
ATOM 644 O O B GLN A 1 88 ? -15.50484 -6.28241 -5.18738 0.574 30.70951 244 GLN A O 1
ATOM 655 N N . TRP A 1 89 ? -16.13531 -6.56647 -7.34518 1.000 26.40226 245 TRP A N 1
ATOM 656 C CA . TRP A 1 89 ? -15.12508 -5.71602 -7.95871 1.000 25.78687 245 TRP A CA 1
ATOM 657 C C . TRP A 1 89 ? -15.87190 -4.88666 -8.99422 1.000 22.24748 245 TRP A C 1
ATOM 658 O O . TRP A 1 89 ? -16.48714 -5.44928 -9.90210 1.000 24.92232 245 TRP A O 1
ATOM 669 N N . ILE A 1 90 ? -15.89180 -3.55844 -8.80581 1.000 24.54670 246 ILE A N 1
ATOM 670 C CA . ILE A 1 90 ? -16.55613 -2.62648 -9.72199 1.000 24.64484 246 ILE A CA 1
ATOM 671 C C . ILE A 1 90 ? -17.92270 -3.13523 -10.17304 1.000 22.91502 246 ILE A C 1
ATOM 672 O O . ILE A 1 90 ? -18.15215 -3.36203 -11.36701 1.000 24.90533 246 ILE A O 1
ATOM 677 N N . GLY A 1 91 ? -18.83810 -3.30906 -9.22450 1.000 23.48879 247 GLY A N 1
ATOM 678 C CA . GLY A 1 91 ? -20.22084 -3.56722 -9.57186 1.000 24.62618 247 GLY A CA 1
ATOM 679 C C . GLY A 1 91 ? -20.55223 -4.98692 -9.95535 1.000 24.94051 247 GLY A C 1
ATOM 680 O O . GLY A 1 91 ? -21.65771 -5.22691 -10.45201 1.000 26.18092 247 GLY A O 1
ATOM 681 N N . GLY A 1 92 ? -19.64748 -5.92866 -9.73365 1.000 23.25716 248 GLY A N 1
ATOM 682 C CA . GLY A 1 92 ? -19.97060 -7.32170 -9.97430 1.000 22.56935 248 GLY A CA 1
ATOM 683 C C . GLY A 1 92 ? -18.85335 -8.22053 -9.50202 1.000 23.08602 248 GLY A C 1
ATOM 684 O O . GLY A 1 92 ? -18.00844 -7.82109 -8.70139 1.000 25.23781 248 GLY A O 1
ATOM 685 N N . PHE A 1 93 ? -18.84212 -9.44963 -10.00692 1.000 23.40058 249 PHE A N 1
ATOM 686 C CA . PHE A 1 93 ? -17.78721 -10.34761 -9.57627 1.000 22.37955 249 PHE A CA 1
ATOM 687 C C . PHE A 1 93 ? -16.52105 -10.11965 -10.39731 1.000 24.96446 249 PHE A C 1
ATOM 688 O O . PHE A 1 93 ? -16.54318 -9.52094 -11.47025 1.000 23.06417 249 PHE A O 1
ATOM 696 N N . ARG A 1 94 ? -15.40113 -10.61449 -9.88004 1.000 25.15908 250 ARG A N 1
ATOM 697 C CA . ARG A 1 94 ? -14.12430 -10.44958 -10.55497 1.000 22.71763 250 ARG A CA 1
ATOM 698 C C . ARG A 1 94 ? -13.93287 -11.59740 -11.53346 1.000 26.58368 250 ARG A C 1
ATOM 699 O O . ARG A 1 94 ? -13.84231 -12.74926 -11.09599 1.000 25.76869 250 ARG A O 1
ATOM 707 N N . PRO A 1 95 ? -13.87696 -11.34720 -12.84599 1.000 23.39145 251 PRO A N 1
ATOM 708 C CA . PRO A 1 95 ? -13.77550 -12.47944 -13.78810 1.000 24.57780 251 PRO A CA 1
ATOM 709 C C . PRO A 1 95 ? -12.55830 -13.35501 -13.54554 1.000 26.58620 251 PRO A C 1
ATOM 710 O O . PRO A 1 95 ? -12.64804 -14.58229 -13.68820 1.000 26.62462 251 PRO A O 1
ATOM 714 N N . SER A 1 96 ? -11.41784 -12.77039 -13.17996 1.000 24.41019 252 SER A N 1
ATOM 715 C CA . SER A 1 96 ? -10.22595 -13.58628 -12.95821 1.000 25.62181 252 SER A CA 1
ATOM 716 C C . SER A 1 96 ? -10.42275 -14.57338 -11.81735 1.000 29.82591 252 SER A C 1
ATOM 717 O O . SER A 1 96 ? -9.88986 -15.69257 -11.86311 1.000 31.34782 252 SER A O 1
ATOM 720 N N . GLU A 1 97 ? -11.19848 -14.19893 -10.80480 1.000 26.74688 253 GLU A N 1
ATOM 721 C CA . GLU A 1 97 ? -11.47132 -15.09739 -9.69134 1.000 26.89976 253 GLU A CA 1
ATOM 722 C C . GLU A 1 97 ? -12.50181 -16.15011 -10.07110 1.000 26.78541 253 GLU A C 1
ATOM 723 O O . GLU A 1 97 ? -12.37607 -17.31759 -9.66800 1.000 27.21406 253 GLU A O 1
ATOM 726 N N . LEU A 1 98 ? -13.51375 -15.77146 -10.85770 1.000 24.52736 254 LEU A N 1
ATOM 727 C CA . LEU A 1 98 ? -14.49237 -16.76388 -11.30271 1.000 22.47470 254 LEU A CA 1
ATOM 728 C C . LEU A 1 98 ? -13.84511 -17.82061 -12.18105 1.000 26.83784 254 LEU A C 1
ATOM 729 O O . LEU A 1 98 ? -14.27120 -18.98029 -12.17063 1.000 25.31558 254 LEU A O 1
ATOM 734 N N . LEU A 1 99 ? -12.81044 -17.45559 -12.93600 1.000 24.64202 255 LEU A N 1
ATOM 735 C CA . LEU A 1 99 ? -12.09184 -18.47000 -13.70776 1.000 25.52945 255 LEU A CA 1
ATOM 736 C C . LEU A 1 99 ? -11.49457 -19.52522 -12.78897 1.000 28.10248 255 LEU A C 1
ATOM 737 O O . LEU A 1 99 ? -11.52837 -20.72008 -13.11006 1.000 27.95836 255 LEU A O 1
ATOM 742 N N . ASN A 1 100 ? -10.94109 -19.11210 -11.63757 1.000 25.87500 256 ASN A N 1
ATOM 743 C CA . ASN A 1 100 ? -10.43483 -20.09411 -10.67496 1.000 28.70485 256 ASN A CA 1
ATOM 744 C C . ASN A 1 100 ? -11.55730 -20.96474 -10.12576 1.000 29.00382 256 ASN A C 1
ATOM 745 O O . ASN A 1 100 ? -11.35977 -22.16237 -9.88593 1.000 32.79712 256 ASN A O 1
ATOM 750 N N . VAL A 1 101 ? -12.73997 -20.38539 -9.91611 1.000 28.92370 257 VAL A N 1
ATOM 751 C CA . VAL A 1 101 ? -13.86186 -21.14301 -9.36065 1.000 32.27609 257 VAL A CA 1
ATOM 752 C C . VAL A 1 101 ? -14.21837 -22.31733 -10.26377 1.000 29.35164 257 VAL A C 1
ATOM 753 O O . VAL A 1 101 ? -14.41349 -23.44773 -9.79488 1.000 30.18567 257 VAL A O 1
ATOM 757 N N . VAL A 1 102 ? -14.31347 -22.06966 -11.57327 1.000 25.93884 258 VAL A N 1
ATOM 758 C CA . VAL A 1 102 ? -14.79152 -23.09030 -12.50514 1.000 25.46035 258 VAL A CA 1
ATOM 759 C C . VAL A 1 102 ? -13.68752 -23.99672 -13.02495 1.000 26.62069 258 VAL A C 1
ATOM 760 O O . VAL A 1 102 ? -13.99394 -25.02138 -13.65157 1.000 27.81551 258 VAL A O 1
ATOM 764 N N . MET A 1 103 ? -12.42438 -23.65037 -12.79749 1.000 27.13859 259 MET A N 1
ATOM 765 C CA . MET A 1 103 ? -11.29910 -24.35806 -13.41003 1.000 28.12545 259 MET A CA 1
ATOM 766 C C . MET A 1 103 ? -11.35913 -25.86165 -13.16154 1.000 28.22108 259 MET A C 1
ATOM 767 O O . MET A 1 103 ? -11.17748 -26.63156 -14.12175 1.000 29.61488 259 MET A O 1
ATOM 772 N N . PRO A 1 104 ? -11.63190 -26.34934 -11.94393 1.000 29.16872 260 PRO A N 1
ATOM 773 C CA . PRO A 1 104 ? -11.61505 -27.80983 -11.72977 1.000 29.90008 260 PRO A CA 1
ATOM 774 C C . PRO A 1 104 ? -12.70057 -28.54472 -12.49323 1.000 29.84287 260 PRO A C 1
ATOM 775 O O . PRO A 1 104 ? -12.57043 -29.75938 -12.72416 1.000 31.50969 260 PRO A O 1
ATOM 779 N N . TYR A 1 105 ? -13.76137 -27.85044 -12.88742 1.000 27.19347 261 TYR A N 1
ATOM 780 C CA . TYR A 1 105 ? -14.91939 -28.46013 -13.52331 1.000 25.57114 261 TYR A CA 1
ATOM 781 C C . TYR A 1 105 ? 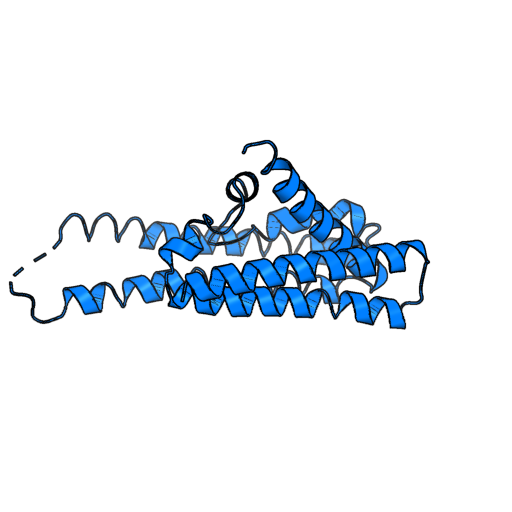-14.85841 -28.41920 -15.04487 1.000 26.98545 261 TYR A C 1
ATOM 782 O O . TYR A 1 105 ? -15.49156 -29.25600 -15.70217 1.000 28.54315 261 TYR A O 1
ATOM 791 N N . VAL A 1 106 ? -14.13614 -27.45624 -15.62955 1.000 28.75671 262 VAL A N 1
ATOM 792 C CA . VAL A 1 106 ? -13.94016 -27.44900 -17.07874 1.000 24.80866 262 VAL A CA 1
ATOM 793 C C . VAL A 1 106 ? -12.81271 -28.39045 -17.47998 1.000 28.76287 262 VAL A C 1
ATOM 794 O O . VAL A 1 106 ? -12.69016 -28.72992 -18.66457 1.000 31.22037 262 VAL A O 1
ATOM 798 N N A GLU A 1 107 ? -11.97087 -28.79679 -16.52215 0.537 30.43200 263 GLU A N 1
ATOM 799 N N B GLU A 1 107 ? -11.98904 -28.81106 -16.52672 0.463 30.51633 263 GLU A N 1
ATOM 800 C CA A GLU A 1 107 ? -10.94890 -29.79935 -16.76688 0.537 32.41076 263 GLU A CA 1
ATOM 801 C CA B GLU A 1 107 ? -10.95466 -29.78857 -16.78753 0.463 32.42654 263 GLU A CA 1
ATOM 802 C C A GLU A 1 107 ? -11.60908 -31.13507 -17.10034 0.537 35.84003 263 GLU A C 1
ATOM 803 C C B GLU A 1 107 ? -11.58606 -31.15364 -17.05287 0.463 35.80409 263 GLU A C 1
ATOM 804 O O A GLU A 1 107 ? -12.77331 -31.36269 -16.76264 0.537 37.51879 263 GLU A O 1
ATOM 805 O O B GLU A 1 107 ? -12.70533 -31.42526 -16.61300 0.463 37.72774 263 GLU A O 1
ATOM 816 N N . PRO A 1 108 ? -10.88720 -32.03712 -17.78504 1.000 32.65335 264 PRO A N 1
ATOM 817 C CA . PRO A 1 108 ? -9.52248 -31.86071 -18.31094 1.000 31.78895 264 PRO A CA 1
ATOM 818 C C . PRO A 1 108 ? -9.44316 -30.92462 -19.50572 1.000 31.48727 264 PRO A C 1
ATOM 819 O O . PRO A 1 108 ? -10.30602 -30.95965 -20.38133 1.000 32.19424 264 PRO A O 1
ATOM 823 N N . LEU A 1 109 ? -8.42488 -30.06826 -19.50373 1.000 33.01067 265 LEU A N 1
ATOM 824 C CA . LEU A 1 109 ? -8.14631 -29.16195 -20.60526 1.000 31.12090 265 LEU A CA 1
ATOM 825 C C . LEU A 1 109 ? -6.96903 -29.68664 -21.41886 1.000 34.65889 265 LEU A C 1
ATOM 826 O O . LEU A 1 109 ? -6.03467 -30.28608 -20.87810 1.000 33.95019 265 LEU A O 1
ATOM 831 N N . THR A 1 110 ? -7.01361 -29.45501 -22.72829 1.000 29.31567 266 THR A N 1
ATOM 832 C CA . THR A 1 110 ? -5.82534 -29.73738 -23.52240 1.000 30.79932 266 THR A CA 1
ATOM 833 C C . THR A 1 110 ? -4.74713 -28.69602 -23.22853 1.000 31.81970 266 THR A C 1
ATOM 834 O O . THR A 1 110 ? -4.99754 -27.67627 -22.57973 1.000 31.09680 266 THR A O 1
ATOM 838 N N . ASP A 1 111 ? -3.52632 -28.96037 -23.70967 1.000 39.97662 267 ASP A N 1
ATOM 839 C CA . ASP A 1 111 ? -2.45766 -27.97497 -23.54365 1.000 40.86799 267 ASP A CA 1
ATOM 840 C C . ASP A 1 111 ? -2.82635 -26.63566 -24.16153 1.000 38.33360 267 ASP A C 1
ATOM 841 O O . ASP A 1 111 ? -2.57636 -25.58446 -23.56272 1.000 40.10196 267 ASP A O 1
ATOM 846 N N . GLN A 1 112 ? -3.41004 -26.64436 -25.36128 1.000 36.66417 268 GLN A N 1
ATOM 847 C CA . GLN A 1 112 ? -3.81365 -25.37905 -25.96206 1.000 37.60816 268 GLN A CA 1
ATOM 848 C C . GLN A 1 112 ? -4.89504 -24.70207 -25.13745 1.000 34.48701 268 GLN A C 1
ATOM 849 O O . GLN A 1 112 ? -4.83748 -23.48998 -24.91459 1.000 36.53885 268 GLN A O 1
ATOM 855 N N . GLN A 1 113 ? -5.89010 -25.46225 -24.67280 1.000 31.11310 269 GLN A N 1
ATOM 856 C CA . GLN A 1 113 ? -6.94257 -24.84525 -23.86763 1.000 29.62139 269 GLN A CA 1
ATOM 857 C C . GLN A 1 113 ? -6.37631 -24.28025 -22.57211 1.000 33.04797 269 GLN A C 1
ATOM 858 O O . GLN A 1 113 ? -6.80465 -23.21890 -22.11030 1.000 29.56715 269 GLN A O 1
ATOM 864 N N . LEU A 1 114 ? -5.43492 -24.99519 -21.95556 1.000 33.66603 270 LEU A N 1
ATOM 865 C CA . LEU A 1 114 ? -4.81794 -24.50261 -20.72879 1.000 35.42821 270 LEU A CA 1
ATOM 866 C C . LEU A 1 114 ? -4.11047 -23.17673 -20.97249 1.000 35.10207 270 LEU A C 1
ATOM 867 O O . LEU A 1 114 ? -4.25726 -22.22801 -20.18880 1.000 34.69612 270 LEU A O 1
ATOM 872 N N . LEU A 1 115 ? -3.34792 -23.08328 -22.06338 1.000 37.20022 271 LEU A N 1
ATOM 873 C CA . LEU A 1 115 ? -2.69620 -21.81519 -22.38018 1.000 36.22085 271 LEU A CA 1
ATOM 874 C C . LEU A 1 115 ? -3.72150 -20.72015 -22.61416 1.000 37.57826 271 LEU A C 1
ATOM 875 O O . LEU A 1 115 ? -3.54626 -19.58974 -22.14577 1.000 38.12649 271 LEU A O 1
ATOM 880 N N . GLU A 1 116 ? -4.80392 -21.03489 -23.32563 1.000 33.64253 272 GLU A N 1
ATOM 881 C CA . GLU A 1 116 ? -5.81302 -20.01569 -23.60187 1.000 30.30899 272 GLU A CA 1
ATOM 882 C C . GLU A 1 116 ? -6.50088 -19.54805 -22.32639 1.000 34.21691 272 GLU A C 1
ATOM 883 O O . GLU A 1 116 ? -6.72537 -18.34297 -22.14696 1.000 34.31033 272 GLU A O 1
ATOM 889 N N . VAL A 1 117 ? -6.83570 -20.47379 -21.42334 1.000 29.18433 273 VAL A N 1
ATOM 890 C CA . VAL A 1 117 ? -7.54830 -20.08205 -20.20881 1.000 28.79211 273 VAL A CA 1
ATOM 891 C C . VAL A 1 117 ? -6.63960 -19.27650 -19.28893 1.000 30.45981 273 VAL A C 1
ATOM 892 O O . VAL A 1 117 ? -7.05114 -18.24906 -18.73706 1.000 30.20295 273 VAL A O 1
ATOM 896 N N . ARG A 1 118 ? -5.40228 -19.73390 -19.08670 1.000 32.28596 274 ARG A N 1
ATOM 897 C CA . ARG A 1 118 ? -4.50175 -18.97726 -18.22049 1.000 33.42814 274 ARG A CA 1
ATOM 898 C C . ARG A 1 118 ? -4.18009 -17.61045 -18.80894 1.000 42.30647 274 ARG A C 1
ATOM 899 O O . ARG A 1 118 ? -4.09760 -16.61868 -18.07763 1.000 40.27727 274 ARG A O 1
ATOM 907 N N A ASN A 1 119 ? -4.02942 -17.52697 -20.13367 0.489 37.78453 275 ASN A N 1
ATOM 908 N N B ASN A 1 119 ? -4.01104 -17.54069 -20.13231 0.511 37.77225 275 ASN A N 1
ATOM 909 C CA A ASN A 1 119 ? -3.82895 -16.22355 -20.76539 0.489 40.32205 275 ASN A CA 1
ATOM 910 C CA B ASN A 1 119 ? -3.84558 -16.25468 -20.80765 0.511 40.42116 275 ASN A CA 1
ATOM 911 C C A ASN A 1 119 ? -5.02286 -15.30667 -20.52156 0.489 40.65638 275 ASN A C 1
ATOM 912 C C B ASN A 1 119 ? -5.01757 -15.32726 -20.50963 0.511 40.63343 275 ASN A C 1
ATOM 913 O O A ASN A 1 119 ? -4.85497 -14.12203 -20.20307 0.489 38.31717 275 ASN A O 1
ATOM 914 O O B ASN A 1 119 ? -4.83118 -14.15894 -20.14462 0.511 38.36874 275 ASN A O 1
ATOM 923 N N . LEU A 1 120 ? -6.23841 -15.83915 -20.66914 1.000 32.56310 276 LEU A N 1
ATOM 924 C CA . LEU A 1 120 ? -7.43514 -15.05464 -20.40686 1.000 27.96421 276 LEU A CA 1
ATOM 925 C C . LEU A 1 120 ? -7.47835 -14.59268 -18.95796 1.000 35.13995 276 LEU A C 1
ATOM 926 O O . LEU A 1 120 ? -7.85842 -13.44929 -18.66915 1.000 33.60945 276 LEU A O 1
ATOM 931 N N . GLN A 1 121 ? -7.08742 -15.46812 -18.03265 1.000 33.25445 277 GLN A N 1
ATOM 932 C CA . GLN A 1 121 ? -7.08596 -15.10464 -16.62154 1.000 33.63438 277 GLN A CA 1
ATOM 933 C C . GLN A 1 121 ? -6.07831 -14.00077 -16.34097 1.000 36.87488 277 GLN A C 1
ATOM 934 O O . GLN A 1 121 ? -6.39134 -13.03574 -15.63109 1.000 36.59295 277 GLN A O 1
ATOM 940 N N . GLN A 1 122 ? -4.87609 -14.11503 -16.90841 1.000 35.06871 278 GLN A N 1
ATOM 941 C CA . GLN A 1 122 ? -3.85927 -13.08248 -16.72091 1.000 36.12974 278 GLN A CA 1
ATOM 942 C C . GLN A 1 122 ? -4.30209 -11.75750 -17.33044 1.000 41.15616 278 GLN A C 1
ATOM 943 O O . GLN A 1 122 ? -4.13637 -10.69675 -16.71338 1.000 38.93371 278 GLN A O 1
ATOM 949 N N . SER A 1 123 ? -4.85831 -11.79356 -18.54353 1.000 35.51777 279 SER A N 1
ATOM 950 C CA . SER A 1 123 ? -5.28726 -10.55663 -19.18810 1.000 38.63256 279 SER A CA 1
ATOM 951 C C . SER A 1 123 ? -6.46182 -9.91703 -18.45824 1.000 39.98250 279 SER A C 1
ATOM 952 O O . SER A 1 123 ? -6.53561 -8.68451 -18.35987 1.000 38.40750 279 SER A O 1
ATOM 955 N N A SER A 1 124 ? -7.38568 -10.72848 -17.93939 0.341 31.24476 280 SER A N 1
ATOM 956 N N B SER A 1 124 ? -7.39231 -10.72495 -17.94608 0.659 30.68242 280 SER A N 1
ATOM 957 C CA A SER A 1 124 ? -8.47491 -10.17709 -17.14257 0.341 28.99193 280 SER A CA 1
ATOM 958 C CA B SER A 1 124 ? -8.47202 -10.16340 -17.14225 0.659 28.18915 280 SER A CA 1
ATOM 959 C C A SER A 1 124 ? -7.94635 -9.57331 -15.84693 0.341 34.95212 280 SER A C 1
ATOM 960 C C B SER A 1 124 ? -7.93126 -9.55919 -15.85378 0.659 35.12758 280 SER A C 1
ATOM 961 O O A SER A 1 124 ? -8.39140 -8.49637 -15.43428 0.341 32.42622 280 SER A O 1
ATOM 962 O O B SER A 1 124 ? -8.36296 -8.47475 -15.44410 0.659 32.51804 280 SER A O 1
ATOM 967 N N . GLN A 1 125 ? -6.98583 -10.24510 -15.20312 1.000 32.84687 281 GLN A N 1
ATOM 968 C CA . GLN A 1 125 ? -6.34556 -9.68881 -14.01175 1.000 36.44070 281 GLN A CA 1
ATOM 969 C C . GLN A 1 125 ? -5.70001 -8.34014 -14.30718 1.000 39.90948 281 GLN A C 1
ATOM 970 O O . GLN A 1 125 ? -5.81234 -7.39731 -13.51023 1.000 38.63041 281 GLN A O 1
ATOM 976 N N . GLN A 1 126 ? -5.01672 -8.22786 -15.44496 1.000 36.01861 282 GLN A N 1
ATOM 977 C CA . GLN A 1 126 ? -4.36779 -6.96649 -15.78703 1.000 35.52445 282 GLN A CA 1
ATOM 978 C C . GLN A 1 126 ? -5.40215 -5.88187 -16.05022 1.000 40.64000 282 GLN A C 1
ATOM 979 O O . GLN A 1 126 ? -5.22640 -4.72786 -15.63003 1.000 41.21787 282 GLN A O 1
ATOM 985 N N . ALA A 1 127 ? -6.48388 -6.23512 -16.74380 1.000 36.24785 283 ALA A N 1
ATOM 986 C CA . ALA A 1 127 ? -7.55063 -5.27633 -17.00553 1.000 33.44605 283 ALA A CA 1
ATOM 987 C C . ALA A 1 127 ? -8.25137 -4.86398 -15.71809 1.000 35.78272 283 ALA A C 1
ATOM 988 O O . ALA A 1 127 ? -8.60122 -3.69122 -15.54919 1.000 34.31689 283 ALA A O 1
ATOM 990 N N . GLU A 1 128 ? -8.46476 -5.80982 -14.79757 1.000 30.42302 284 GLU A N 1
ATOM 991 C CA . GLU A 1 128 ? -9.11138 -5.47419 -13.52725 1.000 29.28134 284 GLU A CA 1
ATOM 992 C C . GLU A 1 128 ? -8.27048 -4.48466 -12.73524 1.000 32.83012 284 GLU A C 1
ATOM 993 O O . GLU A 1 128 ? -8.80379 -3.53228 -12.15171 1.000 32.25955 284 GLU A O 1
ATOM 999 N N . GLU A 1 129 ? -6.96431 -4.71938 -12.68096 1.000 33.74177 285 GLU A N 1
ATOM 1000 C CA . GLU A 1 129 ? -6.06610 -3.83869 -11.94441 1.000 36.31574 285 GLU A CA 1
ATOM 1001 C C . GLU A 1 129 ? -6.06042 -2.44121 -12.55043 1.000 42.67531 285 GLU A C 1
ATOM 1002 O O . GLU A 1 129 ? -6.11972 -1.43770 -11.82506 1.000 38.28823 285 GLU A O 1
ATOM 1008 N N . ALA A 1 130 ? -6.03888 -2.35427 -13.88208 1.000 39.18280 286 ALA A N 1
ATOM 1009 C CA . ALA A 1 130 ? -6.01199 -1.04744 -14.53281 1.000 42.00978 286 ALA A CA 1
ATOM 1010 C C . ALA A 1 130 ? -7.31751 -0.29055 -14.31400 1.000 35.88408 286 ALA A C 1
ATOM 1011 O O . ALA A 1 130 ? -7.30190 0.92822 -14.09158 1.000 37.80691 286 ALA A O 1
ATOM 1013 N N . LEU A 1 131 ? -8.45366 -0.98084 -14.39858 1.000 33.90602 287 LEU A N 1
ATOM 1014 C CA . LEU A 1 131 ? -9.72981 -0.32593 -14.12575 1.000 28.12238 287 LEU A CA 1
ATOM 1015 C C . LEU A 1 131 ? -9.82714 0.09563 -12.66528 1.000 33.51456 287 LEU A C 1
ATOM 1016 O O . LEU A 1 131 ? -10.29130 1.20472 -12.36346 1.000 30.33262 287 LEU A O 1
ATOM 1021 N N . SER A 1 132 ? -9.38388 -0.76749 -11.74439 1.000 30.66449 288 SER A N 1
ATOM 1022 C CA . SER A 1 132 ? -9.38011 -0.39679 -10.32681 1.000 31.62226 288 SER A CA 1
ATOM 1023 C C . SER A 1 132 ? -8.51780 0.83073 -10.06489 1.000 31.73468 288 SER A C 1
ATOM 1024 O O . SER A 1 132 ? -8.89657 1.69699 -9.26938 1.000 34.17038 288 SER A O 1
ATOM 1027 N N A GLN A 1 133 ? -7.36569 0.93153 -10.73078 0.545 32.26964 289 GLN A N 1
ATOM 1028 N N B GLN A 1 133 ? -7.34994 0.92125 -10.70753 0.455 32.29806 289 GLN A N 1
ATOM 1029 C CA A GLN A 1 133 ? -6.50700 2.10034 -10.53297 0.545 35.59396 289 GLN A CA 1
ATOM 1030 C CA B GLN A 1 133 ? -6.51836 2.11069 -10.51910 0.455 35.57376 289 GLN A CA 1
ATOM 1031 C C A GLN A 1 133 ? -7.17465 3.36866 -11.05342 0.545 41.26239 289 GLN A C 1
ATOM 1032 C C B GLN A 1 133 ? -7.22989 3.36056 -11.02092 0.455 41.16609 289 GLN A C 1
ATOM 1033 O O A GLN A 1 133 ? -7.07301 4.43464 -10.43023 0.545 36.84126 289 GLN A O 1
ATOM 1034 O O B GLN A 1 133 ? -7.21879 4.40455 -10.35277 0.455 36.40063 289 GLN A O 1
ATOM 1045 N N . GLY A 1 134 ? -7.85946 3.27263 -12.19478 1.000 34.41306 290 GLY A N 1
ATOM 1046 C CA . GLY A 1 134 ? -8.54176 4.43453 -12.74183 1.000 36.79527 290 GLY A CA 1
ATOM 1047 C C . GLY A 1 134 ? -9.72059 4.85958 -11.89263 1.000 34.56233 290 GLY A C 1
ATOM 1048 O O . GLY A 1 134 ? -9.94033 6.05876 -11.67344 1.000 33.21770 290 GLY A O 1
ATOM 1049 N N . LEU A 1 135 ? -10.49247 3.88829 -11.40165 1.000 29.92361 291 LEU A N 1
ATOM 1050 C CA . LEU A 1 135 ? -11.60819 4.19498 -10.51681 1.000 26.35803 291 LEU A CA 1
ATOM 1051 C C . LEU A 1 135 ? -11.10787 4.79025 -9.21450 1.000 29.41205 291 LEU A C 1
ATOM 1052 O O . LEU A 1 135 ? -11.70272 5.73798 -8.69023 1.000 28.23650 291 LEU A O 1
ATOM 1057 N N . ASP A 1 136 ? -10.00564 4.25218 -8.68336 1.000 31.11409 292 ASP A N 1
ATOM 1058 C CA . ASP A 1 136 ? -9.41208 4.82056 -7.47453 1.000 33.51631 292 ASP A CA 1
ATOM 1059 C C . ASP A 1 136 ? -9.02989 6.27769 -7.68312 1.000 36.13505 292 ASP A C 1
ATOM 1060 O O . ASP A 1 136 ? -9.25240 7.11152 -6.80228 1.000 35.13706 292 ASP A O 1
ATOM 1065 N N . LYS A 1 137 ? -8.44719 6.59936 -8.83979 1.000 36.01295 293 LYS A N 1
ATOM 1066 C CA . LYS A 1 137 ? -8.04601 7.97999 -9.11198 1.000 38.90426 293 LYS A CA 1
ATOM 1067 C C . LYS A 1 137 ? -9.25905 8.89078 -9.21880 1.000 37.36436 293 LYS A C 1
ATOM 1068 O O . LYS A 1 137 ? -9.25740 10.01100 -8.68669 1.000 38.94673 293 LYS A O 1
ATOM 1072 N N . LEU A 1 138 ? -10.30088 8.43252 -9.91793 1.000 34.60422 294 LEU A N 1
ATOM 1073 C CA . LEU A 1 138 ? -11.54598 9.18631 -10.00223 1.000 33.22646 294 LEU A CA 1
ATOM 1074 C C . LEU A 1 138 ? -12.12389 9.42987 -8.61800 1.000 31.46407 294 LEU A C 1
ATOM 1075 O O . LEU A 1 138 ? -12.47795 10.56301 -8.26784 1.000 32.51047 294 LEU A O 1
ATOM 1080 N N . GLN A 1 139 ? -12.19732 8.37959 -7.80035 1.000 29.28417 295 GLN A N 1
ATOM 1081 C CA . GLN A 1 139 ? -12.84790 8.49702 -6.50048 1.000 27.87015 295 GLN A CA 1
ATOM 1082 C C . GLN A 1 139 ? -12.07485 9.41753 -5.56834 1.000 30.80444 295 GLN A C 1
ATOM 1083 O O . GLN A 1 139 ? -12.66733 10.27602 -4.89958 1.000 30.13187 295 GLN A O 1
ATOM 1089 N N A GLN A 1 140 ? -10.74809 9.27070 -5.51923 0.415 34.61668 296 GLN A N 1
ATOM 1090 N N B GLN A 1 140 ? -10.75180 9.25062 -5.49172 0.585 34.69807 296 GLN A N 1
ATOM 1091 C CA A GLN A 1 140 ? -9.94698 10.12074 -4.64821 0.415 36.55550 296 GLN A CA 1
ATOM 1092 C CA B GLN A 1 140 ? -9.96276 10.13714 -4.64355 0.585 36.49609 296 GLN A CA 1
ATOM 1093 C C A GLN A 1 140 ? -9.93433 11.56629 -5.12416 0.415 38.57256 296 GLN A C 1
ATOM 1094 C C B GLN A 1 140 ? -10.09289 11.58023 -5.10344 0.585 37.61076 296 GLN A C 1
ATOM 1095 O O A GLN A 1 140 ? -9.71377 12.47734 -4.31516 0.415 41.76077 296 GLN A O 1
ATOM 1096 O O B GLN A 1 140 ? -10.14507 12.50485 -4.27881 0.585 38.63919 296 GLN A O 1
ATOM 1107 N N . GLY A 1 141 ? -10.16511 11.79476 -6.41816 1.000 38.44075 297 GLY A N 1
ATOM 1108 C CA . GLY A 1 141 ? -10.31795 13.15033 -6.91165 1.000 40.86664 297 GLY A CA 1
ATOM 1109 C C . GLY A 1 141 ? -11.66697 13.74518 -6.56936 1.000 38.54017 297 GLY A C 1
ATOM 1110 O O . GLY A 1 141 ? -11.76499 14.95740 -6.33898 1.000 40.53328 297 GLY A O 1
ATOM 1111 N N . LEU A 1 142 ? -12.72082 12.90860 -6.53759 1.000 35.09520 298 LEU A N 1
ATOM 1112 C CA . LEU A 1 142 ? -14.03887 13.37283 -6.09950 1.000 32.49392 298 LEU A CA 1
ATOM 1113 C C . LEU A 1 142 ? -14.04570 13.70640 -4.61510 1.000 31.98514 298 LEU A C 1
ATOM 1114 O O . LEU A 1 142 ? -14.64831 14.70521 -4.19960 1.000 36.42177 298 LEU A O 1
ATOM 1119 N N . VAL A 1 143 ? -13.38942 12.88338 -3.79608 1.000 34.07671 299 VAL A N 1
ATOM 1120 C CA . VAL A 1 143 ? -13.24672 13.20247 -2.37600 1.000 34.11562 299 VAL A CA 1
ATOM 1121 C C . VAL A 1 143 ? -12.63787 14.58490 -2.21396 1.000 38.80442 299 VAL A C 1
ATOM 1122 O O . VAL A 1 143 ? -13.12790 15.42128 -1.44343 1.000 38.02611 299 VAL A O 1
ATOM 1126 N N A GLU A 1 144 ? -11.56040 14.85076 -2.95399 0.523 39.37890 300 GLU A N 1
ATOM 1127 N N B GLU A 1 144 ? -11.56585 14.85346 -2.95799 0.477 39.37600 300 GLU A N 1
ATOM 1128 C CA A GLU A 1 144 ? -10.86054 16.12004 -2.80788 0.523 42.51914 300 GLU A CA 1
ATOM 1129 C CA B GLU A 1 144 ? -10.86396 16.12034 -2.80627 0.477 42.50987 300 GLU A CA 1
ATOM 1130 C C A GLU A 1 144 ? -11.69668 17.27685 -3.34056 0.523 43.05937 300 GLU A C 1
ATOM 1131 C C B GLU A 1 144 ? -11.69299 17.27943 -3.34369 0.477 43.07627 300 GLU A C 1
ATOM 1132 O O A GLU A 1 144 ? -11.73412 18.35312 -2.73442 0.523 44.77702 300 GLU A O 1
ATOM 1133 O O B GLU A 1 144 ? -11.72159 18.35947 -2.74357 0.477 44.82960 300 GLU A O 1
ATOM 1144 N N . SER A 1 145 ? -12.38550 17.07124 -4.46351 1.000 41.87203 301 SER A N 1
ATOM 1145 C CA . SER A 1 145 ? -13.12125 18.16313 -5.09431 1.000 43.18908 301 SER A CA 1
ATOM 1146 C C . SER A 1 145 ? -14.42272 18.49280 -4.36469 1.000 45.25930 301 SER A C 1
ATOM 1147 O O . SER A 1 145 ? -14.79518 19.66601 -4.26267 1.000 46.53634 301 SER A O 1
ATOM 1150 N N . ILE A 1 146 ? -15.13455 17.48070 -3.86286 1.000 38.08549 302 ILE A N 1
ATOM 1151 C CA . ILE A 1 146 ? -16.31424 17.74665 -3.04184 1.000 33.89794 302 ILE A CA 1
ATOM 1152 C C . ILE A 1 146 ? -15.90491 18.50314 -1.78890 1.000 35.05893 302 ILE A C 1
ATOM 1153 O O . ILE A 1 146 ? -16.57447 19.45733 -1.36663 1.000 38.11602 302 ILE A O 1
ATOM 1158 N N . ALA A 1 147 ? -14.79475 18.08516 -1.16730 1.000 35.99565 303 ALA A N 1
ATOM 1159 C CA . ALA A 1 147 ? -14.33684 18.74087 0.05731 1.000 38.59433 303 ALA A CA 1
ATOM 1160 C C . ALA A 1 147 ? -14.11039 20.22826 -0.16362 1.000 54.48957 303 ALA A C 1
ATOM 1161 O O . ALA A 1 147 ? -14.46849 21.05184 0.68860 1.000 51.97653 303 ALA A O 1
ATOM 1163 N N A ILE A 1 148 ? -13.49652 20.59892 -1.29209 0.160 46.16940 304 ILE A N 1
ATOM 1164 N N B ILE A 1 148 ? -13.53298 20.58754 -1.30955 0.840 46.00745 304 ILE A N 1
ATOM 1165 C CA A ILE A 1 148 ? -13.31748 22.01621 -1.60194 0.160 51.05203 304 ILE A CA 1
ATOM 1166 C CA B ILE A 1 148 ? -13.30756 21.99260 -1.62035 0.840 51.02435 304 ILE A CA 1
ATOM 1167 C C A ILE 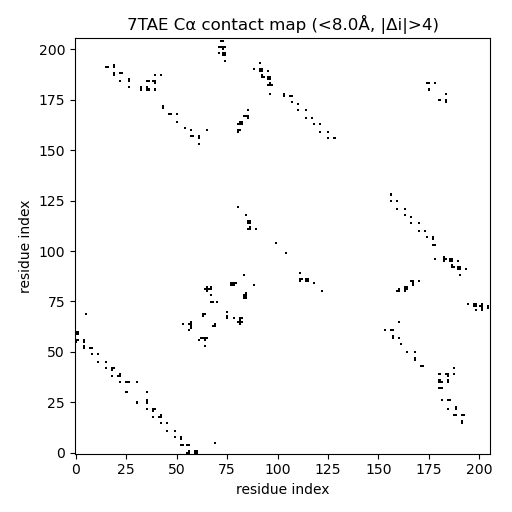A 1 148 ? -14.66607 22.67836 -1.85024 0.160 46.98976 304 ILE A C 1
ATOM 1168 C C B ILE A 1 148 ? -14.63188 22.69207 -1.90363 0.840 47.16054 304 ILE A C 1
ATOM 1169 O O A ILE A 1 148 ? -14.93892 23.77962 -1.35485 0.160 51.03531 304 ILE A O 1
ATOM 1170 O O B ILE A 1 148 ? -14.85621 23.83496 -1.48144 0.840 50.70299 304 ILE A O 1
ATOM 1179 N N . GLN A 1 149 ? -15.52715 22.01566 -2.61336 1.000 46.46800 305 GLN A N 1
ATOM 1180 C CA . GLN A 1 149 ? -16.83271 22.54058 -2.97942 1.000 45.06171 305 GLN A CA 1
ATOM 1181 C C . GLN A 1 149 ? -17.71743 22.71979 -1.74560 1.000 56.11176 305 GLN A C 1
ATOM 1182 O O . GLN A 1 149 ? -18.45612 23.69894 -1.63437 1.000 61.01965 305 GLN A O 1
ATOM 1188 N N . VAL A 1 156 ? -22.80443 31.73435 -6.25737 1.000 51.36285 312 VAL A N 1
ATOM 1189 C CA . VAL A 1 156 ? -24.04012 31.72266 -7.03196 1.000 56.12162 312 VAL A CA 1
ATOM 1190 C C . VAL A 1 156 ? -24.06199 30.55348 -8.00286 1.000 60.46888 312 VAL A C 1
ATOM 1191 O O . VAL A 1 156 ? -23.13819 30.37356 -8.80253 1.000 52.95826 312 VAL A O 1
ATOM 1195 N N . ASN A 1 157 ? -25.12534 29.75970 -7.93790 1.000 42.60538 313 ASN A N 1
ATOM 1196 C CA . ASN A 1 157 ? -25.21613 28.54530 -8.73502 1.000 40.85574 313 ASN A CA 1
ATOM 1197 C C . ASN A 1 157 ? -25.77566 28.95264 -10.09287 1.000 45.10624 313 ASN A C 1
ATOM 1198 O O . ASN A 1 157 ? -26.96059 29.28045 -10.21063 1.000 44.34382 313 ASN A O 1
ATOM 1203 N N . HIS A 1 158 ? -24.91421 28.97187 -11.10661 1.000 35.58438 314 HIS A N 1
ATOM 1204 C CA . HIS A 1 158 ? -25.31129 29.21731 -12.48486 1.000 34.76573 314 HIS A CA 1
ATOM 1205 C C . HIS A 1 158 ? -25.41911 27.92988 -13.29466 1.000 32.73864 314 HIS A C 1
ATOM 1206 O O . HIS A 1 158 ? -25.45786 27.98830 -14.52847 1.000 32.64221 314 HIS A O 1
ATOM 1213 N N . GLY A 1 159 ? -25.44307 26.76248 -12.63068 1.000 31.78277 315 GLY A N 1
ATOM 1214 C CA . GLY A 1 159 ? -25.67198 25.48789 -13.28525 1.000 31.03629 315 GLY A CA 1
ATOM 1215 C C . GLY A 1 159 ? -24.46163 24.57637 -13.35187 1.000 30.72062 315 GLY A C 1
ATOM 1216 O O . GLY A 1 159 ? -24.61527 23.38743 -13.65858 1.000 30.41418 315 GLY A O 1
ATOM 1217 N N . ALA A 1 160 ? -23.26349 25.08997 -13.09684 1.000 29.23989 316 ALA A N 1
ATOM 1218 C CA . ALA A 1 160 ? -22.07618 24.24247 -13.17976 1.000 26.53278 316 ALA A CA 1
ATOM 1219 C C . ALA A 1 160 ? -22.04087 23.10302 -12.17115 1.000 28.78948 316 ALA A C 1
ATOM 1220 O O . ALA A 1 160 ? -21.58700 22.01471 -12.55033 1.000 26.26110 316 ALA A O 1
ATOM 1222 N N . PRO A 1 161 ? -22.43843 23.26963 -10.90155 1.000 24.95948 317 PRO A N 1
ATOM 1223 C CA . PRO A 1 161 ? -22.32151 22.13861 -9.96832 1.000 27.28081 317 PRO A CA 1
ATOM 1224 C C . PRO A 1 161 ? -23.10037 20.91766 -10.41148 1.000 26.69578 317 PRO A C 1
ATOM 1225 O O . PRO A 1 161 ? -22.56237 19.80015 -10.34417 1.000 25.06863 317 PRO A O 1
ATOM 1229 N N . MET A 1 162 ? -24.34118 21.08560 -10.88509 1.000 24.92472 318 MET A N 1
ATOM 1230 C CA . MET A 1 162 ? -25.07953 19.91607 -11.36817 1.000 24.33119 318 MET A CA 1
ATOM 1231 C C . MET A 1 162 ? -24.43360 19.32536 -12.60928 1.000 25.64177 318 MET A C 1
ATOM 1232 O O . MET A 1 162 ? -24.33606 18.10198 -12.73572 1.000 26.36664 318 MET A O 1
ATOM 1237 N N . ALA A 1 163 ? -24.01992 20.17187 -13.55087 1.000 23.80346 319 ALA A N 1
ATOM 1238 C CA . ALA A 1 163 ? -23.39482 19.66193 -14.76282 1.000 23.59526 319 ALA A CA 1
ATOM 1239 C C . ALA A 1 163 ? -22.12793 18.89420 -14.42698 1.000 25.86993 319 ALA A C 1
ATOM 1240 O O . ALA A 1 163 ? -21.84818 17.84688 -15.02534 1.000 23.48672 319 ALA A O 1
ATOM 1242 N N . SER A 1 164 ? -21.35974 19.38696 -13.45241 1.000 25.76170 320 SER A N 1
ATOM 1243 C CA . SER A 1 164 ? -20.14579 18.68742 -13.04091 1.000 24.33990 320 SER A CA 1
ATOM 1244 C C . SER A 1 164 ? -20.47664 17.34553 -12.41824 1.000 26.01293 320 SER A C 1
ATOM 1245 O O . SER A 1 164 ?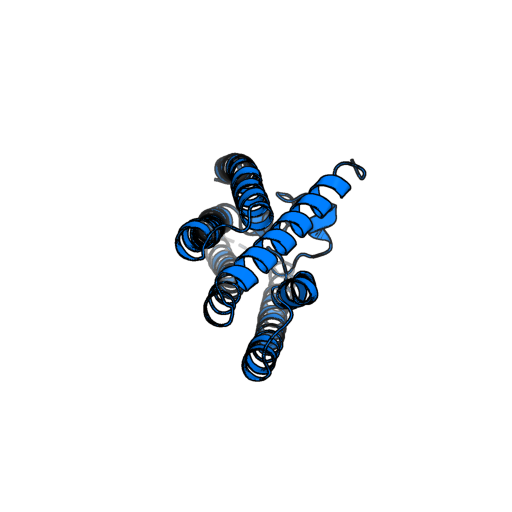 -19.80283 16.34166 -12.69631 1.000 23.25488 320 SER A O 1
ATOM 1248 N N . ALA A 1 165 ? -21.51921 17.31034 -11.59028 1.000 21.89485 321 ALA A N 1
ATOM 1249 C CA . ALA A 1 165 ? -21.97374 16.05047 -11.00800 1.000 21.63481 321 ALA A CA 1
ATOM 1250 C C . ALA A 1 165 ? -22.31836 15.05060 -12.10574 1.000 23.31898 321 ALA A C 1
ATOM 1251 O O . ALA A 1 165 ? -21.95104 13.86355 -12.02258 1.000 24.00607 321 ALA A O 1
ATOM 1253 N N A MET A 1 166 ? -23.03843 15.50788 -13.13367 0.474 22.13991 322 MET A N 1
ATOM 1254 N N B MET A 1 166 ? -22.97949 15.51095 -13.16676 0.526 21.86561 322 MET A N 1
ATOM 1255 C CA A MET A 1 166 ? -23.38601 14.63936 -14.25484 0.474 25.07156 322 MET A CA 1
ATOM 1256 C CA B MET A 1 166 ? -23.37147 14.60240 -14.24061 0.526 25.27903 322 MET A CA 1
ATOM 1257 C C A MET A 1 166 ? -22.13520 14.06891 -14.91152 0.474 24.85792 322 MET A C 1
ATOM 1258 C C B MET A 1 166 ? -22.17233 14.10055 -15.02853 0.526 25.13845 322 MET A C 1
ATOM 1259 O O A MET A 1 166 ? -22.06290 12.86592 -15.18291 0.474 26.51295 322 MET A O 1
ATOM 1260 O O B MET A 1 166 ? -22.19561 12.97596 -15.53918 0.526 23.82801 322 MET A O 1
ATOM 1269 N N . GLU A 1 167 ? -21.12921 14.91618 -15.15903 1.000 24.59280 323 GLU A N 1
ATOM 1270 C CA . GLU A 1 167 ? -19.89674 14.44918 -15.78849 1.000 23.64295 323 GLU A CA 1
ATOM 1271 C C . GLU A 1 167 ? -19.25851 13.35156 -14.95489 1.000 24.64495 323 GLU A C 1
ATOM 1272 O O . GLU A 1 167 ? -18.77721 12.34298 -15.49160 1.000 25.49598 323 GLU A O 1
ATOM 1278 N N . ASN A 1 168 ? -19.25253 13.52512 -13.64042 1.000 23.82343 324 ASN A N 1
ATOM 1279 C CA . ASN A 1 168 ? -18.64303 12.51925 -12.77101 1.000 25.47231 324 ASN A CA 1
ATOM 1280 C C . ASN A 1 168 ? -19.48994 11.26638 -12.68381 1.000 27.33051 324 ASN A C 1
ATOM 1281 O O . ASN A 1 168 ? -18.93860 10.16549 -12.60186 1.000 25.83212 324 ASN A O 1
ATOM 1286 N N . LEU A 1 169 ? -20.81870 11.40378 -12.69451 1.000 23.19640 325 LEU A N 1
ATOM 1287 C CA . LEU A 1 169 ? -21.66503 10.20901 -12.73859 1.000 23.62491 325 LEU A CA 1
ATOM 1288 C C . LEU A 1 169 ? -21.43532 9.42717 -14.02185 1.000 26.80200 325 LEU A C 1
ATOM 1289 O O . LEU A 1 169 ? -21.41672 8.19136 -14.00932 1.000 25.32386 325 LEU A O 1
ATOM 1294 N N . GLN A 1 170 ? -21.26425 10.12233 -15.13754 1.000 24.89023 326 GLN A N 1
ATOM 1295 C CA . GLN A 1 170 ? -20.99596 9.45788 -16.40945 1.000 24.26023 326 GLN A CA 1
ATOM 1296 C C . GLN A 1 170 ? -19.66048 8.72640 -16.36205 1.000 27.90993 326 GLN A C 1
ATOM 1297 O O . GLN A 1 170 ? -19.53473 7.61036 -16.88151 1.000 27.48629 326 GLN A O 1
ATOM 1303 N N . ALA A 1 171 ? -18.66846 9.30950 -15.69378 1.000 26.92077 327 ALA A N 1
ATOM 1304 C CA . ALA A 1 171 ? -17.36401 8.66938 -15.56856 1.000 24.89746 327 ALA A CA 1
ATOM 1305 C C . ALA A 1 171 ? -17.45623 7.41830 -14.70607 1.000 27.85041 327 ALA A C 1
ATOM 1306 O O . ALA A 1 171 ? -16.85257 6.38793 -15.04089 1.000 28.07237 327 ALA A O 1
ATOM 1308 N N . LEU A 1 172 ? -18.21514 7.48292 -13.60462 1.000 22.30236 328 LEU A N 1
ATOM 1309 C CA . LEU A 1 172 ? -18.41210 6.29401 -12.76738 1.000 23.41595 328 LEU A CA 1
ATOM 1310 C C . LEU A 1 172 ? -19.14541 5.21708 -13.53985 1.000 26.39431 328 LEU A C 1
ATOM 1311 O O . LEU A 1 172 ? -18.79529 4.0277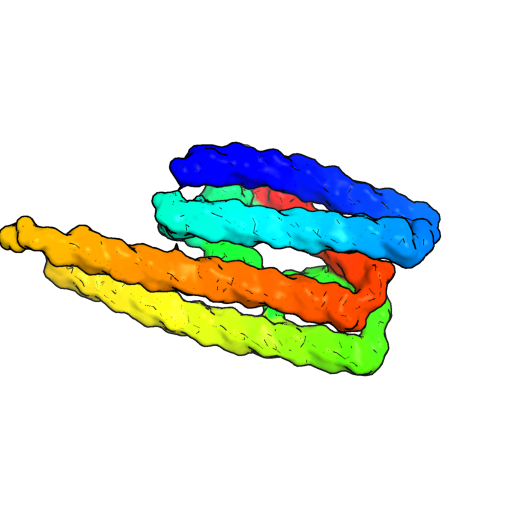3 -13.45446 1.000 27.36300 328 LEU A O 1
ATOM 1316 N N . GLU A 1 173 ? -20.18336 5.60212 -14.27781 1.000 23.60879 329 GLU A N 1
ATOM 1317 C CA . GLU A 1 173 ? -20.93777 4.63960 -15.08844 1.000 24.05205 329 GLU A CA 1
ATOM 1318 C C . GLU A 1 173 ? -20.04761 3.96473 -16.12521 1.000 28.68766 329 GLU A C 1
ATOM 1319 O O . GLU A 1 173 ? -20.22129 2.77250 -16.43271 1.000 27.97065 329 GLU A O 1
ATOM 1325 N N . SER A 1 174 ? -19.08902 4.70856 -16.67325 1.000 27.27726 330 SER A N 1
ATOM 1326 C CA . SER A 1 174 ? -18.16566 4.16570 -17.65950 1.000 25.31359 330 SER A CA 1
ATOM 1327 C C . SER A 1 174 ? -17.31213 3.06045 -17.05502 1.000 29.69846 330 SER A C 1
ATOM 1328 O O . SER A 1 174 ? -17.04589 2.04571 -17.71072 1.000 28.76486 330 SER A O 1
ATOM 1331 N N . PHE A 1 175 ? -16.86102 3.24022 -15.81271 1.000 27.39115 331 PHE A N 1
ATOM 1332 C CA . PHE A 1 175 ? -16.10142 2.18233 -15.14993 1.000 27.88032 331 PHE A CA 1
ATOM 1333 C C . PHE A 1 175 ? -16.93364 0.92254 -14.96839 1.000 26.50431 331 PHE A C 1
ATOM 1334 O O . PHE A 1 175 ? -16.43975 -0.19196 -15.20802 1.000 25.40592 331 PHE A O 1
ATOM 1342 N N A VAL A 1 176 ? -18.17860 1.07906 -14.51350 0.677 23.15003 332 VAL A N 1
ATOM 1343 N N B VAL A 1 176 ? -18.20730 1.06021 -14.58862 0.323 23.12426 332 VAL A N 1
ATOM 1344 C CA A VAL A 1 176 ? -19.08195 -0.06372 -14.38856 0.677 23.99932 332 VAL A CA 1
ATOM 1345 C CA B VAL A 1 176 ? -19.02631 -0.13983 -14.38742 0.323 23.62109 332 VAL A CA 1
ATOM 1346 C C A VAL A 1 176 ? -19.26123 -0.73947 -15.73661 0.677 24.43179 332 VAL A C 1
ATOM 1347 C C B VAL A 1 176 ? -19.51603 -0.73987 -15.70062 0.323 25.52791 332 VAL A C 1
ATOM 1348 O O A VAL A 1 176 ? -19.12724 -1.96638 -15.85266 0.677 22.14939 332 VAL A O 1
ATOM 1349 O O B VAL A 1 176 ? -19.86669 -1.92731 -15.73678 0.323 26.06420 332 VAL A O 1
ATOM 1356 N N . ASN A 1 177 ? -19.56769 0.04878 -16.77453 1.000 25.67697 333 ASN A N 1
ATOM 1357 C CA . ASN A 1 177 ? -19.79821 -0.51135 -18.10540 1.000 22.81890 333 ASN A CA 1
ATOM 1358 C C . ASN A 1 177 ? -18.58411 -1.29462 -18.57722 1.000 30.02690 333 ASN A C 1
ATOM 1359 O O . ASN A 1 177 ? -18.72187 -2.39087 -19.13391 1.000 28.27895 333 ASN A O 1
ATOM 1364 N N . GLN A 1 178 ? -17.38786 -0.75909 -18.33277 1.000 28.06173 334 GLN A N 1
ATOM 1365 C CA . GLN A 1 178 ? -16.15972 -1.41544 -18.76190 1.000 24.80453 334 GLN A CA 1
ATOM 1366 C C . GLN A 1 178 ? -15.94336 -2.70446 -17.97814 1.000 26.14496 334 GLN A C 1
ATOM 1367 O O . GLN A 1 178 ? -15.43310 -3.69313 -18.52411 1.000 26.06332 334 GLN A O 1
ATOM 1373 N N . ALA A 1 179 ? -16.31308 -2.70777 -16.69203 1.000 24.10846 335 ALA A N 1
ATOM 1374 C CA . ALA A 1 179 ? -16.17883 -3.91777 -15.88310 1.000 22.65808 335 ALA A CA 1
ATOM 1375 C C . ALA A 1 179 ? -17.15624 -4.98810 -16.35089 1.000 24.61710 335 ALA A C 1
ATOM 1376 O O . ALA A 1 179 ? -16.78534 -6.17209 -16.44208 1.000 23.02366 335 ALA A O 1
ATOM 1378 N N . ASP A 1 180 ? -18.40222 -4.60747 -16.65716 1.000 22.83391 336 ASP A N 1
ATOM 1379 C CA . ASP A 1 180 ? -19.33970 -5.58575 -17.22236 1.000 21.64133 336 ASP A CA 1
ATOM 1380 C C . ASP A 1 180 ? -18.89841 -6.05208 -18.60311 1.000 25.19245 336 ASP A C 1
ATOM 1381 O O . ASP A 1 180 ? -19.11208 -7.21931 -18.95534 1.000 24.65135 336 ASP A O 1
ATOM 1386 N N A HIS A 1 181 ? -18.30912 -5.16221 -19.40630 0.626 25.66133 337 HIS A N 1
ATOM 1387 N N B HIS A 1 181 ? -18.29250 -5.17043 -19.40386 0.374 25.13239 337 HIS A N 1
ATOM 1388 C CA A HIS A 1 181 ? -17.77586 -5.58232 -20.69815 0.626 23.30181 337 HIS A CA 1
ATOM 1389 C CA B HIS A 1 181 ? -17.78214 -5.60327 -20.70271 0.374 22.98371 337 HIS A CA 1
ATOM 1390 C C A HIS A 1 181 ? -16.71314 -6.65675 -20.50989 0.626 27.06230 337 HIS A C 1
ATOM 1391 C C B HIS A 1 181 ? -16.68395 -6.64457 -20.53628 0.374 26.74794 337 HIS A C 1
ATOM 1392 O O A HIS A 1 181 ? -16.71629 -7.67362 -21.21521 0.626 25.35198 337 HIS A O 1
ATOM 1393 O O B HIS A 1 181 ? -16.61066 -7.60946 -21.30725 0.374 25.05875 337 HIS A O 1
ATOM 1406 N N . LEU A 1 182 ? -15.82292 -6.46841 -19.53206 1.000 24.12432 338 LEU A N 1
ATOM 1407 C CA . LEU A 1 182 ? -14.78162 -7.45585 -19.26740 1.000 24.12496 338 LEU A CA 1
ATOM 1408 C C . LE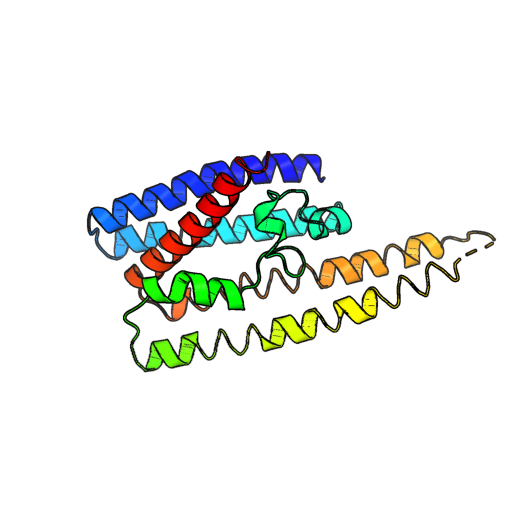U A 1 182 ? -15.39689 -8.77330 -18.81536 1.000 24.77031 338 LEU A C 1
ATOM 1409 O O . LEU A 1 182 ? -14.95868 -9.85100 -19.24726 1.000 24.69546 338 LEU A O 1
ATOM 1414 N N . ARG A 1 183 ? -16.40781 -8.71089 -17.95273 1.000 22.38535 339 ARG A N 1
ATOM 1415 C CA . ARG A 1 183 ? -17.07320 -9.93806 -17.50887 1.000 20.94049 339 ARG A CA 1
ATOM 1416 C C . ARG A 1 183 ? -17.69599 -10.66863 -18.69694 1.000 24.83081 339 ARG A C 1
ATOM 1417 O O . ARG A 1 183 ? -17.51206 -11.89109 -18.86719 1.000 22.11681 339 ARG A O 1
ATOM 1425 N N . GLN A 1 184 ? -18.40521 -9.93250 -19.55307 1.000 22.83138 340 GLN A N 1
ATOM 1426 C CA . GLN A 1 184 ? -19.05921 -10.55089 -20.70270 1.000 21.76531 340 GLN A CA 1
ATOM 1427 C C . GLN A 1 184 ? -18.03604 -11.08804 -21.68916 1.000 25.02752 340 GLN A C 1
ATOM 1428 O O . GLN A 1 184 ? -18.20959 -12.18740 -22.23711 1.000 23.82323 340 GLN A O 1
ATOM 1434 N N A GLN A 1 185 ? -16.97212 -10.32549 -21.94162 0.416 23.33322 341 GLN A N 1
ATOM 1435 N N B GLN A 1 185 ? -16.95242 -10.34386 -21.91068 0.584 23.36933 341 GLN A N 1
ATOM 1436 C CA A GLN A 1 185 ? -15.92268 -10.78558 -22.84503 0.416 24.27057 341 GLN A CA 1
ATOM 1437 C CA B GLN A 1 185 ? -15.91168 -10.77928 -22.83794 0.584 24.20981 341 GLN A CA 1
ATOM 1438 C C A GLN A 1 185 ? -15.28875 -12.07435 -22.34201 0.416 25.18601 341 GLN A C 1
ATOM 1439 C C B GLN A 1 185 ? -15.23265 -12.04807 -22.34587 0.584 25.35347 341 GLN A C 1
ATOM 1440 O O A GLN A 1 185 ? -15.01067 -12.98454 -23.13162 0.416 25.63543 341 GLN A O 1
ATOM 1441 O O B GLN A 1 185 ? -14.85326 -12.91113 -23.14780 0.584 25.93080 341 GLN A O 1
ATOM 1452 N N . THR A 1 186 ? -15.04819 -12.16996 -21.03167 1.000 24.48720 342 THR A N 1
ATOM 1453 C CA . THR A 1 186 ? -14.39397 -13.35607 -20.49123 1.000 24.56428 342 THR A CA 1
ATOM 1454 C C . THR A 1 186 ? -15.29845 -14.57074 -20.65364 1.000 25.57316 342 THR A C 1
ATOM 1455 O O . THR A 1 186 ? -14.84127 -15.66009 -21.04160 1.000 24.25212 342 THR A O 1
ATOM 1459 N N . LEU A 1 187 ? -16.58801 -14.40328 -20.38192 1.000 23.40803 343 LEU A N 1
ATOM 1460 C CA . LEU A 1 187 ? -17.54801 -15.47658 -20.59106 1.000 22.88276 343 LEU A CA 1
ATOM 1461 C C . LEU A 1 187 ? -17.57078 -15.89239 -22.05900 1.000 24.89535 343 LEU A C 1
ATOM 1462 O O . LEU A 1 187 ? -17.54124 -17.09013 -22.38357 1.000 24.77160 343 LEU A O 1
ATOM 1467 N N A GLN A 1 188 ? -17.59856 -14.92053 -22.97488 0.488 24.16014 344 GLN A N 1
ATOM 1468 N N B GLN A 1 188 ? -17.61484 -14.90772 -22.96000 0.512 24.20865 344 GLN A N 1
ATOM 1469 C CA A GLN A 1 188 ? -17.68849 -15.25958 -24.39466 0.488 23.23493 344 GLN A CA 1
ATOM 1470 C CA B GLN A 1 188 ? -17.60934 -15.18951 -24.39102 0.512 23.60555 344 GLN A CA 1
ATOM 1471 C C A GLN A 1 188 ? -16.40652 -15.91183 -24.90353 0.488 27.46242 344 GLN A C 1
ATOM 1472 C C B GLN A 1 188 ? -16.37018 -15.98381 -24.78636 0.512 27.10127 344 GLN A C 1
ATOM 1473 O O A GLN A 1 188 ? -16.45365 -16.78824 -25.78129 0.488 24.86908 344 GLN A O 1
ATOM 1474 O O B GLN A 1 188 ? -16.47085 -17.02398 -25.44778 0.512 22.86643 344 GLN A O 1
ATOM 1479 N N A GLN A 1 189 ? -15.25307 -15.49466 -24.37974 0.488 23.95527 345 GLN A N 1
ATOM 1480 N N B GLN A 1 189 ? -15.19152 -15.52434 -24.36713 0.512 24.01896 345 GLN A N 1
ATOM 1481 C CA A GLN A 1 189 ? -13.99765 -16.14998 -24.73791 0.488 23.96523 345 GLN A CA 1
ATOM 1482 C CA B GLN A 1 189 ? -13.94704 -16.17373 -24.77799 0.512 23.63270 345 GLN A CA 1
ATOM 1483 C C A GLN A 1 189 ? -14.00055 -17.59800 -24.27493 0.488 22.37846 345 GLN A C 1
ATOM 1484 C C B GLN A 1 189 ? -13.82158 -17.58495 -24.20626 0.512 23.37966 345 GLN A C 1
ATOM 1485 O O A GLN A 1 189 ? -13.67174 -18.50758 -25.04625 0.488 19.54172 345 GLN A O 1
ATOM 1486 O O B GLN A 1 189 ? -13.24830 -18.46603 -24.85991 0.512 25.07750 345 GLN A O 1
ATOM 1497 N N . MET A 1 190 ? -14.36303 -17.82730 -23.01027 1.000 23.58150 346 MET A N 1
ATOM 1498 C CA . MET A 1 190 ? -14.42191 -19.19587 -22.47833 1.000 22.53898 346 MET A CA 1
ATOM 1499 C C . MET A 1 190 ? -15.31875 -20.07685 -23.33873 1.000 25.57718 346 MET A C 1
ATOM 1500 O O . MET A 1 190 ? -15.00201 -21.25744 -23.57089 1.000 23.13368 346 MET A O 1
ATOM 1505 N N . SER A 1 191 ? -16.42876 -19.52449 -23.84563 1.000 24.00487 347 SER A N 1
ATOM 1506 C CA . SER A 1 191 ? -17.34472 -20.30824 -24.67516 1.000 21.36509 347 SER A CA 1
ATOM 1507 C C . SER A 1 191 ? -16.72005 -20.71076 -26.01036 1.000 26.49493 347 SER A C 1
ATOM 1508 O O . SER A 1 191 ? -17.19055 -21.67379 -26.63632 1.000 29.24766 347 SER A O 1
ATOM 1511 N N . LYS A 1 192 ? -15.66034 -20.03179 -26.44599 1.000 23.68138 348 LYS A N 1
ATOM 1512 C CA . LYS A 1 192 ? -14.95931 -20.38522 -27.67410 1.000 26.39846 348 LYS A CA 1
ATOM 1513 C C . LYS A 1 192 ? -13.80571 -21.35069 -27.42235 1.000 25.64496 348 LYS A C 1
ATOM 1514 O O . LYS A 1 192 ? -13.49562 -22.18110 -28.28992 1.000 30.69542 348 LYS A O 1
ATOM 1520 N N . ILE A 1 193 ? -13.17206 -21.25766 -26.25237 1.000 23.83313 349 ILE A N 1
ATOM 1521 C CA . ILE A 1 193 ? -12.06685 -22.14343 -25.88529 1.000 24.25630 349 ILE A CA 1
ATOM 1522 C C . ILE A 1 193 ? -12.56918 -23.56259 -25.63178 1.000 29.65505 349 ILE A C 1
ATOM 1523 O O . ILE A 1 193 ? -11.92189 -24.54629 -26.01589 1.000 28.31398 349 ILE A O 1
ATOM 1528 N N . LEU A 1 194 ? -13.70641 -23.68362 -24.96207 1.000 24.04805 350 LEU A N 1
ATOM 1529 C CA . LEU A 1 194 ? -14.18624 -24.92732 -24.38825 1.000 21.89435 350 LEU A CA 1
ATOM 1530 C C . LEU A 1 194 ? -15.12984 -25.65214 -25.34201 1.000 21.59407 350 LEU A C 1
ATOM 1531 O O . LEU A 1 194 ? -15.84140 -25.02918 -26.12941 1.000 24.40095 350 LEU A O 1
ATOM 1536 N N . THR A 1 195 ? -15.16466 -26.97700 -25.22981 1.000 23.35592 351 THR A N 1
ATOM 1537 C CA . THR A 1 195 ? -16.23216 -27.69917 -25.90384 1.000 21.74309 351 THR A CA 1
ATOM 1538 C C . THR A 1 195 ? -17.57043 -27.38388 -25.24793 1.000 21.77714 351 THR A C 1
ATOM 1539 O O . THR A 1 195 ? -17.64298 -26.76390 -24.17969 1.000 22.05097 351 THR A O 1
ATOM 1543 N N . THR A 1 196 ? -18.64360 -27.82189 -25.90103 1.000 20.59413 352 THR A N 1
ATOM 1544 C CA . THR A 1 196 ? -19.97091 -27.66766 -25.32324 1.000 20.65036 352 THR A CA 1
ATOM 1545 C C . THR A 1 196 ? -20.05390 -28.32084 -23.95324 1.000 21.13744 352 THR A C 1
ATOM 1546 O O . THR A 1 196 ? -20.60873 -27.74189 -23.01201 1.000 21.61055 352 THR A O 1
ATOM 1550 N N . ARG A 1 197 ? -19.51943 -29.54397 -23.82074 1.000 22.19879 353 ARG A N 1
ATOM 1551 C CA . ARG A 1 197 ? -19.62762 -30.23607 -22.54371 1.000 22.56723 353 ARG A CA 1
ATOM 1552 C C . ARG A 1 197 ? -18.79474 -29.56267 -21.46169 1.000 21.40241 353 ARG A C 1
ATOM 1553 O O . ARG A 1 197 ? -19.24210 -29.45682 -20.31464 1.000 21.31474 353 ARG A O 1
ATOM 1561 N N . GLN A 1 198 ? -17.57002 -29.13604 -21.79085 1.000 21.42368 354 GLN A N 1
ATOM 1562 C CA . GLN A 1 198 ? -16.77012 -28.38321 -20.82424 1.000 20.26926 354 GLN A CA 1
ATOM 1563 C C . GLN A 1 198 ? -17.48676 -27.09875 -20.42493 1.000 19.73098 354 GLN A C 1
ATOM 1564 O O . GLN A 1 198 ? -17.50293 -26.73093 -19.24221 1.000 23.71505 354 GLN A O 1
ATOM 1570 N N . ALA A 1 199 ? -18.03572 -26.37656 -21.41041 1.000 19.72202 355 ALA A N 1
ATOM 1571 C CA . ALA A 1 199 ? -18.75532 -25.13865 -21.10607 1.000 21.02382 355 ALA A CA 1
ATOM 1572 C C . ALA A 1 199 ? -19.94426 -25.40515 -20.19692 1.000 23.10168 355 ALA A C 1
ATOM 1573 O O . ALA A 1 199 ? -20.19638 -24.64398 -19.25339 1.000 21.92548 355 ALA A O 1
ATOM 1575 N N . ALA A 1 200 ? -20.69811 -26.47244 -20.47208 1.000 19.63310 356 ALA A N 1
ATOM 1576 C CA . ALA A 1 200 ? -21.83251 -26.82376 -19.62537 1.000 19.45785 356 ALA A CA 1
ATOM 1577 C C . ALA A 1 200 ? -21.37097 -27.09827 -18.20180 1.000 22.99547 356 ALA A C 1
ATOM 1578 O O . ALA A 1 200 ? -21.98924 -26.63657 -17.23472 1.000 21.63646 356 ALA A O 1
ATOM 1580 N N . ARG A 1 201 ? -20.28174 -27.85365 -18.04875 1.000 22.73394 357 ARG A N 1
ATOM 1581 C CA . ARG A 1 201 ? -19.78325 -28.12752 -16.70604 1.000 22.76997 357 ARG A CA 1
ATOM 1582 C C . ARG A 1 201 ? -19.34755 -26.84571 -16.01599 1.000 23.13073 357 ARG A C 1
ATOM 1583 O O . ARG A 1 201 ? -19.59927 -26.66411 -14.82019 1.000 23.58532 357 ARG A O 1
ATOM 1591 N N . GLY A 1 202 ? -18.69641 -25.94689 -16.75933 1.000 20.99789 358 GLY A N 1
ATOM 1592 C CA . GLY A 1 202 ? -18.27395 -24.67777 -16.17837 1.000 21.35757 358 GLY A CA 1
ATOM 1593 C C . GLY A 1 202 ? -19.45077 -23.79934 -15.79708 1.000 23.10359 358 GLY A C 1
ATOM 1594 O O . GLY A 1 202 ? -19.45128 -23.19605 -14.71611 1.000 20.96653 358 GLY A O 1
ATOM 1595 N N . LEU A 1 203 ? -20.47913 -23.75176 -16.65236 1.000 19.64670 359 LEU A N 1
ATOM 1596 C CA . LEU A 1 203 ? -21.67739 -22.97233 -16.32871 1.000 20.39570 359 LEU A CA 1
ATOM 1597 C C . LEU A 1 203 ? -22.40557 -23.55545 -15.13436 1.000 19.38812 359 LEU A C 1
ATOM 1598 O O . LEU A 1 203 ? -22.93322 -22.81329 -14.29391 1.000 22.41833 359 LEU A O 1
ATOM 1603 N N . LEU A 1 204 ? -22.45755 -24.89239 -15.03853 1.000 19.72683 360 LEU A N 1
ATOM 1604 C CA . LEU A 1 204 ? -23.07905 -25.49833 -13.87305 1.000 22.24443 360 LEU A CA 1
ATOM 1605 C C . LEU A 1 204 ? -22.32208 -25.11543 -12.60652 1.000 26.43568 360 LEU A C 1
ATOM 1606 O O . LEU A 1 204 ? -22.92839 -24.73236 -11.59799 1.000 23.59542 360 LEU A O 1
ATOM 1611 N N . ALA A 1 205 ? -20.99009 -25.19706 -12.65101 1.000 23.42744 361 ALA A N 1
ATOM 1612 C CA . ALA A 1 205 ? -20.17594 -24.84196 -11.48640 1.000 25.46839 361 ALA A CA 1
ATOM 1613 C C . ALA A 1 205 ? -20.36825 -23.38121 -11.11032 1.000 25.01935 361 ALA A C 1
ATOM 1614 O O . ALA A 1 205 ? -20.52530 -23.05302 -9.92895 1.000 25.33165 361 ALA A O 1
ATOM 1616 N N . LEU A 1 206 ? -20.33552 -22.49406 -12.10753 1.000 22.59654 362 LEU A N 1
ATOM 1617 C CA . LEU A 1 206 ? -20.54828 -21.07280 -11.85689 1.000 22.63270 362 LEU A CA 1
ATOM 1618 C C . LEU A 1 206 ? -21.91825 -20.83560 -11.23292 1.000 23.33035 362 LEU A C 1
ATOM 1619 O O . LEU A 1 206 ? -22.04968 -20.08171 -10.25506 1.000 23.01207 362 LEU A O 1
ATOM 1624 N N . GLY A 1 207 ? -22.95702 -21.47107 -11.78656 1.000 21.14991 363 GLY A N 1
ATOM 1625 C CA . GLY A 1 207 ? -24.29637 -21.29021 -11.24511 1.000 23.46741 363 GLY A CA 1
ATOM 1626 C C . GLY A 1 207 ? -24.42297 -21.79063 -9.81777 1.000 23.87241 363 GLY A C 1
ATOM 1627 O O . GLY A 1 207 ? -25.06840 -21.15468 -8.97972 1.000 26.20490 363 GLY A O 1
ATOM 1628 N N . GLU A 1 208 ? -23.82062 -22.94423 -9.52225 1.000 24.72936 364 GLU A N 1
ATOM 1629 C CA . GLU A 1 208 ? -23.88593 -23.49329 -8.17664 1.000 26.54388 364 GLU A CA 1
ATOM 1630 C C . GLU A 1 208 ? -23.09273 -22.63066 -7.20413 1.000 28.43403 364 GLU A C 1
ATOM 1631 O O . GLU A 1 208 ? -23.48578 -22.46925 -6.04331 1.000 27.89485 364 GLU A O 1
ATOM 1637 N N . TYR A 1 209 ? -21.98054 -22.06210 -7.67376 1.000 25.17220 365 TYR A N 1
ATOM 1638 C CA . TYR A 1 209 ? -21.20729 -21.12892 -6.85651 1.000 26.29503 365 TYR A CA 1
ATOM 1639 C C . TYR A 1 209 ? -22.06737 -19.94792 -6.41834 1.000 26.20337 365 TYR A C 1
ATOM 1640 O O . TYR A 1 209 ? -22.13355 -19.61843 -5.22546 1.000 25.39541 365 TYR A O 1
ATOM 1649 N N . PHE A 1 210 ? -22.73793 -19.30560 -7.37467 1.000 23.12649 366 PHE A N 1
ATOM 1650 C CA . PHE A 1 210 ? -23.57951 -18.15689 -7.03693 1.000 23.60599 366 PHE A CA 1
ATOM 1651 C C . PHE A 1 210 ? -24.71385 -18.57767 -6.11277 1.000 23.88041 366 PHE A C 1
ATOM 1652 O O . PHE A 1 210 ? -25.03508 -17.87211 -5.14989 1.000 26.95421 366 PHE A O 1
ATOM 1660 N N . HIS A 1 211 ? -25.32435 -19.73924 -6.38247 1.000 25.36430 367 HIS A N 1
ATOM 1661 C CA . HIS A 1 211 ? -26.43080 -20.20333 -5.55504 1.000 25.82011 367 HIS A CA 1
ATOM 1662 C C . HIS A 1 211 ? -25.97867 -20.47358 -4.12480 1.000 28.39929 367 HIS A C 1
ATOM 1663 O O . HIS A 1 211 ? -26.68957 -20.14548 -3.16570 1.000 29.35481 367 HIS A O 1
ATOM 1670 N N . ARG A 1 212 ? -24.79628 -21.06653 -3.96094 1.000 26.20523 368 ARG A N 1
ATOM 1671 C CA . ARG A 1 212 ? -24.28406 -21.34586 -2.62573 1.000 27.44486 368 ARG A CA 1
ATOM 1672 C C . ARG A 1 212 ? -23.99761 -20.05969 -1.86368 1.000 25.89059 368 ARG A C 1
ATOM 1673 O O . ARG A 1 212 ? -24.24908 -19.98352 -0.65856 1.000 28.80800 368 ARG A O 1
ATOM 1681 N N . LEU A 1 213 ? -23.48509 -19.03109 -2.55473 1.000 25.62362 369 LEU A N 1
ATOM 1682 C CA . LEU A 1 213 ? -23.25285 -17.75175 -1.88347 1.000 28.51570 369 LEU A CA 1
ATOM 1683 C C . LEU A 1 213 ? -24.56597 -17.15188 -1.39942 1.000 26.01512 369 LEU A C 1
ATOM 1684 O O . LEU A 1 213 ? -24.66765 -16.68422 -0.26096 1.000 26.82100 369 LEU A O 1
ATOM 1689 N N . ARG A 1 214 ? -25.59666 -17.17496 -2.25278 1.000 26.54912 370 ARG A N 1
ATOM 1690 C CA . ARG A 1 214 ? -26.90850 -16.67336 -1.84474 1.000 26.33753 370 ARG A CA 1
ATOM 1691 C C . ARG A 1 214 ? -27.50956 -17.49650 -0.71003 1.000 29.11090 370 ARG A C 1
ATOM 1692 O O . ARG A 1 214 ? -28.12743 -16.94166 0.21022 1.000 33.77944 370 ARG A O 1
ATOM 1700 N N . ALA A 1 215 ? -27.34751 -18.82163 -0.75186 1.000 32.01324 371 ALA A N 1
ATOM 1701 C CA . ALA A 1 215 ? -27.84286 -19.66116 0.33485 1.000 34.03051 371 ALA A CA 1
ATOM 1702 C C . ALA A 1 215 ? -27.14593 -19.32890 1.64953 1.000 35.91968 371 ALA A C 1
ATOM 1703 O O . ALA A 1 215 ? -27.78449 -19.27776 2.70527 1.000 35.79377 371 ALA A O 1
ATOM 1705 N N . LEU A 1 216 ? -25.83355 -19.09679 1.59888 1.000 30.58518 372 LEU A N 1
ATOM 1706 C CA . LEU A 1 216 ? -25.09136 -18.74448 2.79936 1.000 31.97213 372 LEU A CA 1
ATOM 1707 C C . LEU A 1 216 ? -25.55035 -17.40205 3.35578 1.000 30.77298 372 LEU A C 1
ATOM 1708 O O . LEU A 1 216 ? -25.61463 -17.21681 4.57296 1.000 31.07181 372 LEU A O 1
ATOM 1713 N N . SER A 1 217 ? -25.89611 -16.45784 2.47693 1.000 27.01282 373 SER A N 1
ATOM 1714 C CA . SER A 1 217 ? -26.36099 -15.16423 2.96588 1.000 26.99141 373 SER A CA 1
ATOM 1715 C C . SER A 1 217 ? -27.63321 -15.29886 3.78948 1.000 28.58506 373 SER A C 1
ATOM 1716 O O . SER A 1 217 ? -27.85818 -14.51410 4.72207 1.000 30.17537 373 SER A O 1
ATOM 1719 N N A SER A 1 218 ? -28.47701 -16.28400 3.46930 0.499 35.97824 374 SER A N 1
ATOM 1720 N N B SER A 1 218 ? -28.47828 -16.28232 3.46732 0.501 35.97650 374 SER A N 1
ATOM 1721 C CA A SER A 1 218 ? -29.65765 -16.52514 4.29093 0.499 39.98352 374 SER A CA 1
ATOM 1722 C CA B SER A 1 218 ? -29.65697 -16.52634 4.29074 0.501 39.98209 374 SER A CA 1
ATOM 1723 C C A SER A 1 218 ? -29.27592 -16.87970 5.72217 0.499 43.99512 374 SER A C 1
ATOM 1724 C C B SER A 1 218 ? -29.27144 -16.87244 5.72267 0.501 43.98963 374 SER A C 1
ATOM 1725 O O A SER A 1 218 ? -30.00235 -16.53906 6.66108 0.499 45.98477 374 SER A O 1
ATOM 1726 O O B SER A 1 218 ? -29.99028 -16.51828 6.66239 0.501 45.96739 374 SER A O 1
ATOM 1731 N N . LEU A 1 219 ? -28.14064 -17.55657 5.90861 1.000 43.88770 375 LEU A N 1
ATOM 1732 C CA . LEU A 1 219 ? -27.66760 -17.85043 7.25474 1.000 45.21049 375 LEU A CA 1
ATOM 1733 C C . LEU A 1 219 ? -27.18933 -16.58542 7.95186 1.000 49.43453 375 LEU A C 1
ATOM 1734 O O . LEU A 1 219 ? -27.34579 -16.44231 9.17050 1.000 51.03056 375 LEU A O 1
ATOM 1739 N N . TRP A 1 220 ? -26.59876 -15.65611 7.19750 1.000 41.96511 376 TRP A N 1
ATOM 1740 C CA . TRP A 1 220 ? -26.16722 -14.40765 7.80211 1.000 36.29042 376 TRP A CA 1
ATOM 1741 C C . TRP A 1 220 ? -27.34112 -13.50966 8.15835 1.000 46.17627 376 TRP A C 1
ATOM 1742 O O . TRP A 1 220 ? -27.16479 -12.55929 8.92723 1.000 52.89088 376 TRP A O 1
ATOM 1753 N N . ALA A 1 221 ? -28.52623 -13.79845 7.63056 1.000 44.68250 377 ALA A N 1
ATOM 1754 C CA . ALA A 1 221 ? -29.71534 -13.00994 7.92719 1.000 54.10276 377 ALA A CA 1
ATOM 1755 C C . ALA A 1 221 ? -30.60704 -13.74440 8.91618 1.000 53.63179 377 ALA A C 1
ATOM 1756 O O . ALA A 1 221 ? -31.65189 -13.23383 9.31136 1.000 74.54443 377 ALA A O 1
#

Solvent-accessible surface area: 11645 Å² total; per-residue (Å²): 74,34,84,62,4,75,118,64,14,65,96,15,37,79,49,5,68,122,19,20,61,80,0,55,87,7,23,128,68,149,49,48,83,151,40,0,106,127,42,6,59,41,7,34,90,15,15,40,53,9,23,107,8,2,41,79,1,0,115,55,57,2,127,42,0,32,50,0,116,16,26,44,37,6,6,82,148,103,56,11,16,1,1,11,80,5,1,64,28,8,77,41,14,15,88,119,0,66,112,25,84,119,122,22,76,120,66,0,104,98,19,15,102,56,0,77,106,34,1,102,65,22,32,128,25,14,85,124,35,66,103,33,29,91,112,57,114,81,155,140,172,114,165,39,71,56,136,52,48,44,98,119,40,50,130,33,4,32,47,33,1,73,85,0,10,120,16,20,57,96,7,33,62,76,16,32,173,24,16,77,26,68,13,9,0,72,6,13,29,9,15,3,71,51,22,92,187,16,37,50,79,8,76,144,170,121

B-factor: mean 34.72, std 11.64, range [18.29, 98.77]

Radius of gyration: 19.09 Å; Cα contacts (8 Å, |Δi|>4): 182; chains: 1; bounding box: 35×69×38 Å

Organism: Arabidopsis thaliana (NCBI:txid3702)